Protein AF-A0A7J0E8N1-F1 (afdb_monomer_lite)

Organism: NCBI:txid165716

InterPro domains:
  IPR001926 Tryptophan synthase beta chain-like, PALP domain [PF00291] (28-148)
  IPR027278 1-aminocyclopropane-1-carboxylate deaminase/D-cysteine desulfhydrase [PTHR43780] (25-162)
  IPR036052 Tryptophan synthase beta chain-like, PALP domain superfamily [G3DSA:3.40.50.1100] (25-158)
  IPR036052 Tryptophan synthase beta chain-like, PALP domain superfamily [SSF53686] (29-154)

Sequence (186 aa):
MSVSDTNLAPTPVSCRVDTGTSTKMAESSGGTIAGLAIGSRLSNLKANVHAFSVCDDPDYFHDYVQGLVDGLHGGVSSRDIVDIQNAKGIGYAMNTTEELKFVKEIAEATGVILDPVYSGKAAYGMMKAMSENPKKWEGRKVLFIHTGGLLGLFDKTDQMGSLVGNWCKMDIRDSIPRKDGTGKMF

Secondary structure (DSSP, 8-state):
------------------SS-EEEEE-SHHHHHHHHHHHHHHSTT-PEEEEEESSS-HHHHHHHHHHHHHTTT----GGGT-EEEE--TTSTT---HHHHHHHHHHHHHHS----TTTHHHHHHHHHHHHHH-HHHHTT-EEEE-----GGGGGGGHHHHHTTSTT---------S---TT-----

Radius of gyration: 21.15 Å; chains: 1; bounding box: 39×66×58 Å

Structure (mmCIF, N/CA/C/O backbone):
data_AF-A0A7J0E8N1-F1
#
_entry.id   AF-A0A7J0E8N1-F1
#
loop_
_atom_site.group_PDB
_atom_site.id
_atom_site.type_symbol
_atom_site.label_atom_id
_atom_site.label_alt_id
_atom_site.label_comp_id
_atom_site.label_asym_id
_atom_site.label_entity_id
_atom_site.label_seq_id
_atom_site.pdbx_PDB_ins_code
_atom_site.Cartn_x
_atom_site.Cartn_y
_atom_site.Cartn_z
_atom_site.occupancy
_atom_site.B_iso_or_equiv
_atom_site.auth_seq_id
_atom_site.auth_comp_id
_atom_site.auth_asym_id
_atom_site.auth_atom_id
_atom_site.pdbx_PDB_model_num
ATOM 1 N N . MET A 1 1 ? 15.217 -54.396 4.626 1.00 40.56 1 MET A N 1
ATOM 2 C CA . MET A 1 1 ? 15.956 -53.119 4.568 1.00 40.56 1 MET A CA 1
ATOM 3 C C . MET A 1 1 ? 15.887 -52.612 3.136 1.00 40.56 1 MET A C 1
ATOM 5 O O . MET A 1 1 ? 16.640 -53.075 2.297 1.00 40.56 1 MET A O 1
ATOM 9 N N . SER A 1 2 ? 14.891 -51.781 2.840 1.00 28.12 2 SER A N 1
ATOM 10 C CA . SER A 1 2 ? 14.832 -50.902 1.666 1.00 28.12 2 SER A CA 1
ATOM 11 C C . SER A 1 2 ? 13.623 -49.998 1.899 1.00 28.12 2 SER A C 1
ATOM 13 O O . SER A 1 2 ? 12.482 -50.438 1.785 1.00 28.12 2 SER A O 1
ATOM 15 N N . VAL A 1 3 ? 13.888 -48.794 2.398 1.00 29.70 3 VAL A N 1
ATOM 16 C CA . VAL A 1 3 ? 12.902 -47.718 2.497 1.00 29.70 3 VAL A CA 1
ATOM 17 C C . VAL A 1 3 ? 13.112 -46.897 1.234 1.00 29.70 3 VAL A C 1
ATOM 19 O O . VAL A 1 3 ? 14.199 -46.373 1.015 1.00 29.70 3 VAL A O 1
ATOM 22 N N . SER A 1 4 ? 12.116 -46.890 0.357 1.00 31.80 4 SER A N 1
ATOM 23 C CA . SER A 1 4 ? 12.094 -46.056 -0.837 1.00 31.80 4 SER A CA 1
ATOM 24 C C . SER A 1 4 ? 11.711 -44.634 -0.436 1.00 31.80 4 SER A C 1
ATOM 26 O O . SER A 1 4 ? 10.569 -44.393 -0.043 1.00 31.80 4 SER A O 1
ATOM 28 N N . ASP A 1 5 ? 12.669 -43.717 -0.533 1.00 30.03 5 ASP A N 1
ATOM 29 C CA . ASP A 1 5 ? 12.487 -42.286 -0.308 1.00 30.03 5 ASP A CA 1
ATOM 30 C C . ASP A 1 5 ? 11.517 -41.690 -1.341 1.00 30.03 5 ASP A C 1
ATOM 32 O O . ASP A 1 5 ? 11.856 -41.469 -2.506 1.00 30.03 5 ASP A O 1
ATOM 36 N N . THR A 1 6 ? 10.285 -41.401 -0.920 1.00 33.31 6 THR A N 1
ATOM 37 C CA . THR A 1 6 ? 9.381 -40.518 -1.661 1.00 33.31 6 THR A CA 1
ATOM 38 C C . THR A 1 6 ? 9.814 -39.078 -1.428 1.00 33.31 6 THR A C 1
ATOM 40 O O . THR A 1 6 ? 9.482 -38.461 -0.416 1.00 33.31 6 THR A O 1
ATOM 43 N N . ASN A 1 7 ? 10.573 -38.551 -2.381 1.00 29.70 7 ASN A N 1
ATOM 44 C CA . ASN A 1 7 ? 11.011 -37.166 -2.428 1.00 29.70 7 ASN A CA 1
ATOM 45 C C . ASN A 1 7 ? 9.805 -36.262 -2.772 1.00 29.70 7 ASN A C 1
ATOM 47 O O . ASN A 1 7 ? 9.518 -35.999 -3.940 1.00 29.70 7 ASN A O 1
ATOM 51 N N . LEU A 1 8 ? 9.046 -35.836 -1.755 1.00 31.44 8 LEU A N 1
ATOM 52 C CA . LEU A 1 8 ? 8.017 -34.802 -1.887 1.00 31.44 8 LEU A CA 1
ATOM 53 C C . LEU A 1 8 ? 8.713 -33.433 -1.929 1.00 31.44 8 LEU A C 1
ATOM 55 O O . LEU A 1 8 ? 8.914 -32.780 -0.906 1.00 31.44 8 LEU A O 1
ATOM 59 N N . ALA A 1 9 ? 9.104 -32.991 -3.122 1.00 30.84 9 ALA A N 1
ATOM 60 C CA . ALA A 1 9 ? 9.423 -31.585 -3.328 1.00 30.84 9 ALA A CA 1
ATOM 61 C C . ALA A 1 9 ? 8.128 -30.765 -3.149 1.00 30.84 9 ALA A C 1
ATOM 63 O O . ALA A 1 9 ? 7.114 -31.108 -3.767 1.00 30.84 9 ALA A O 1
ATOM 64 N N . PRO A 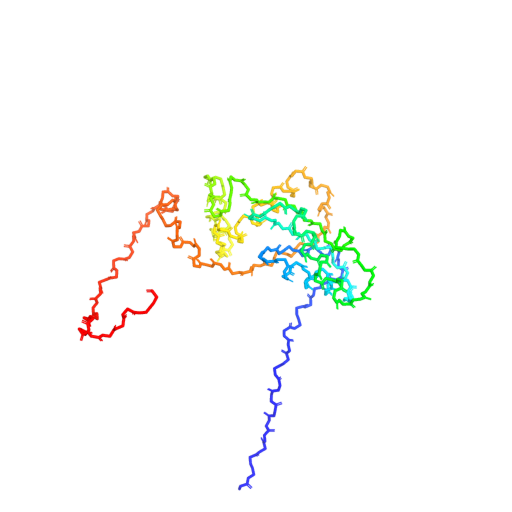1 10 ? 8.109 -29.700 -2.328 1.00 28.61 10 PRO A N 1
ATOM 65 C CA . PRO A 1 10 ? 6.938 -28.846 -2.220 1.00 28.61 10 PRO A CA 1
ATOM 66 C C . PRO A 1 10 ? 6.740 -28.133 -3.559 1.00 28.61 10 PRO A C 1
ATOM 68 O O . PRO A 1 10 ? 7.549 -27.301 -3.966 1.00 28.61 10 PRO A O 1
ATOM 71 N N . THR A 1 11 ? 5.662 -28.468 -4.266 1.00 24.22 11 THR A N 1
ATOM 72 C CA . THR A 1 11 ? 5.196 -27.677 -5.405 1.00 24.22 11 THR A CA 1
ATOM 73 C C . THR A 1 11 ? 4.922 -26.258 -4.905 1.00 24.22 11 THR A C 1
ATOM 75 O O . THR A 1 11 ? 4.085 -26.108 -4.008 1.00 24.22 11 THR A O 1
ATOM 78 N N . PRO A 1 12 ? 5.597 -25.217 -5.426 1.00 24.61 12 PRO A N 1
ATOM 79 C CA . PRO A 1 12 ? 5.285 -23.850 -5.044 1.00 24.61 12 PRO A CA 1
ATOM 80 C C . PRO A 1 12 ? 3.811 -23.589 -5.344 1.00 24.61 12 PRO A C 1
ATOM 82 O O . PRO A 1 12 ? 3.300 -23.997 -6.390 1.00 24.61 12 PRO A O 1
ATOM 85 N N . VAL A 1 13 ? 3.127 -22.943 -4.399 1.00 22.89 13 VAL A N 1
ATOM 86 C CA . VAL A 1 13 ? 1.728 -22.531 -4.526 1.00 22.89 13 VAL A CA 1
ATOM 87 C C . VAL A 1 13 ? 1.611 -21.675 -5.786 1.00 22.89 13 VAL A C 1
ATOM 89 O O . VAL A 1 13 ? 1.969 -20.501 -5.799 1.00 22.89 13 VAL A O 1
ATOM 92 N N . SER A 1 14 ? 1.162 -22.283 -6.883 1.00 22.88 14 SER A N 1
ATOM 93 C CA . SER A 1 14 ? 0.854 -21.573 -8.115 1.00 22.88 14 SER A CA 1
ATOM 94 C C . SER A 1 14 ? -0.482 -20.877 -7.898 1.00 22.88 14 SER A C 1
ATOM 96 O O . SER A 1 14 ? -1.551 -21.443 -8.130 1.00 22.88 14 SER A O 1
ATOM 98 N N . CYS A 1 15 ? -0.433 -19.646 -7.393 1.00 22.83 15 CYS A N 1
ATOM 99 C CA . CYS A 1 15 ? -1.568 -18.741 -7.448 1.00 22.83 15 CYS A CA 1
ATOM 100 C C . CYS A 1 15 ? -1.832 -18.447 -8.931 1.00 22.83 15 CYS A C 1
ATOM 102 O O . CYS A 1 15 ? -1.167 -17.617 -9.550 1.00 22.83 15 CYS A O 1
ATOM 104 N N . ARG A 1 16 ? -2.780 -19.181 -9.525 1.00 22.67 16 ARG A N 1
ATOM 105 C CA . ARG A 1 16 ? -3.319 -18.896 -10.857 1.00 22.67 16 ARG A CA 1
ATOM 106 C C . ARG A 1 16 ? -3.988 -17.522 -10.795 1.00 22.67 16 ARG A C 1
ATOM 108 O O . ARG A 1 16 ? -5.103 -17.388 -10.302 1.00 22.67 16 ARG A O 1
ATOM 115 N N . VAL A 1 17 ? -3.276 -16.494 -11.244 1.00 37.00 17 VAL A N 1
ATOM 116 C CA . VAL A 1 17 ? -3.835 -15.158 -11.450 1.00 37.00 17 VAL A CA 1
ATOM 117 C C . VAL A 1 17 ? -4.245 -15.082 -12.918 1.00 37.00 17 VAL A C 1
ATOM 119 O O . VAL A 1 17 ? -3.391 -15.097 -13.801 1.00 37.00 17 VAL A O 1
ATOM 122 N N . ASP A 1 18 ? -5.555 -15.081 -13.172 1.00 28.23 18 ASP A N 1
ATOM 123 C CA . ASP A 1 18 ? -6.130 -14.897 -14.509 1.00 28.23 18 ASP A CA 1
ATOM 124 C C . ASP A 1 18 ? -5.598 -13.622 -15.173 1.00 28.23 18 ASP A C 1
ATOM 126 O O . ASP A 1 18 ? -5.540 -12.563 -14.549 1.00 28.23 18 ASP A O 1
ATOM 130 N N . THR A 1 19 ? -5.317 -13.715 -16.471 1.00 34.56 19 THR A N 1
ATOM 131 C CA . THR A 1 19 ? -4.702 -12.704 -17.350 1.00 34.56 19 THR A CA 1
ATOM 132 C C . THR A 1 19 ? -5.578 -11.476 -17.663 1.00 34.56 19 THR A C 1
ATOM 134 O O . THR A 1 19 ? -5.427 -10.859 -18.715 1.00 34.56 19 THR A O 1
ATOM 137 N N . GLY A 1 20 ? -6.510 -11.102 -16.782 1.00 35.28 20 GLY A N 1
ATOM 138 C CA . GLY A 1 20 ? -7.104 -9.759 -16.814 1.00 35.28 20 GLY A CA 1
ATOM 139 C C . GLY A 1 20 ? -6.092 -8.733 -16.300 1.00 35.28 20 GLY A C 1
ATOM 140 O O . GLY A 1 20 ? -5.129 -9.125 -15.651 1.00 35.28 20 GLY A O 1
ATOM 141 N N . THR A 1 21 ? -6.292 -7.437 -16.564 1.00 44.41 21 THR A N 1
ATOM 142 C CA . THR A 1 21 ? -5.440 -6.336 -16.072 1.00 44.41 21 THR A CA 1
ATOM 143 C C . THR A 1 21 ? -5.395 -6.344 -14.542 1.00 44.41 21 THR A C 1
ATOM 145 O O . THR A 1 21 ? -6.172 -5.657 -13.881 1.00 44.41 21 THR A O 1
ATOM 148 N N . SER A 1 22 ? -4.540 -7.192 -13.977 1.00 50.00 22 SER A N 1
ATOM 149 C CA . SER A 1 22 ? -4.408 -7.378 -12.546 1.00 50.00 22 SER A CA 1
ATOM 150 C C . SER A 1 22 ? -3.559 -6.237 -12.023 1.00 50.00 22 SER A C 1
ATOM 152 O O . SER A 1 22 ? -2.450 -6.034 -12.519 1.00 50.00 22 SER A O 1
ATOM 154 N N . THR A 1 23 ? -4.066 -5.484 -11.058 1.00 54.88 23 THR A N 1
ATOM 155 C CA . THR A 1 23 ? -3.253 -4.507 -10.337 1.00 54.88 23 THR A CA 1
ATOM 156 C C . THR A 1 23 ? -2.766 -5.136 -9.043 1.00 54.88 23 THR A C 1
ATOM 158 O O . THR A 1 23 ? -3.584 -5.612 -8.258 1.00 54.88 23 THR A O 1
ATOM 161 N N . LYS A 1 24 ? -1.449 -5.135 -8.820 1.00 56.28 24 LYS A N 1
ATOM 162 C CA . LYS A 1 24 ? -0.855 -5.542 -7.542 1.00 56.28 24 LYS A CA 1
ATOM 163 C C . LYS A 1 24 ? -0.599 -4.311 -6.700 1.00 56.28 24 LYS A C 1
ATOM 165 O O . LYS A 1 24 ? 0.022 -3.370 -7.193 1.00 56.28 24 LYS A O 1
ATOM 170 N N . MET A 1 25 ? -1.050 -4.354 -5.453 1.00 54.47 25 MET A N 1
ATOM 171 C CA . MET A 1 25 ? -0.769 -3.307 -4.484 1.00 54.47 25 MET A CA 1
ATOM 172 C C . MET A 1 25 ? 0.002 -3.860 -3.319 1.00 54.47 25 MET A C 1
ATOM 174 O O . MET A 1 25 ? -0.438 -4.804 -2.674 1.00 54.47 25 MET A O 1
ATOM 178 N N . ALA A 1 26 ? 1.169 -3.281 -3.099 1.00 50.94 26 ALA A N 1
ATOM 179 C CA . ALA A 1 26 ? 2.010 -3.604 -1.975 1.00 50.94 26 ALA A CA 1
ATOM 180 C C . ALA A 1 26 ? 2.493 -2.322 -1.333 1.00 50.94 26 ALA A C 1
ATOM 182 O O . ALA A 1 26 ? 2.599 -1.262 -1.953 1.00 50.94 26 ALA A O 1
ATOM 183 N N . GLU A 1 27 ? 2.812 -2.477 -0.072 1.00 60.28 27 GLU A N 1
ATOM 184 C CA . GLU A 1 27 ? 3.387 -1.459 0.760 1.00 60.28 27 GLU A CA 1
ATOM 185 C C . GLU A 1 27 ? 4.328 -2.173 1.730 1.00 60.28 27 GLU A C 1
ATOM 187 O O . GLU A 1 27 ? 4.096 -3.340 2.051 1.00 60.28 27 GLU A O 1
ATOM 192 N N . SER A 1 28 ? 5.412 -1.493 2.112 1.00 59.84 28 SER A N 1
ATOM 193 C CA . SER A 1 28 ? 6.583 -1.978 2.869 1.00 59.84 28 SER A CA 1
ATOM 194 C C . SER A 1 28 ? 7.859 -2.143 2.034 1.00 59.84 28 SER A C 1
ATOM 196 O O . SER A 1 28 ? 7.974 -3.050 1.213 1.00 59.84 28 SER A O 1
ATOM 198 N N . SER A 1 29 ? 8.850 -1.291 2.333 1.00 61.28 29 SER A N 1
ATOM 199 C CA . SER A 1 29 ? 10.209 -1.192 1.771 1.00 61.28 29 SER A CA 1
ATOM 200 C C . SER A 1 29 ? 10.290 -1.047 0.244 1.00 61.28 29 SER A C 1
ATOM 202 O O . SER A 1 29 ? 9.617 -1.734 -0.525 1.00 61.28 29 SER A O 1
ATOM 204 N N . GLY A 1 30 ? 11.186 -0.186 -0.243 1.00 78.12 30 GLY A N 1
ATOM 205 C CA . GLY A 1 30 ? 11.399 -0.062 -1.687 1.00 78.12 30 GLY A CA 1
ATOM 206 C C . GLY A 1 30 ? 11.847 -1.376 -2.354 1.00 78.12 30 GLY A C 1
ATOM 207 O O . GLY A 1 30 ? 11.649 -1.548 -3.552 1.00 78.12 30 GLY A O 1
ATOM 208 N N . GLY A 1 31 ? 12.347 -2.352 -1.582 1.00 87.75 31 GLY A N 1
ATOM 209 C CA . GLY A 1 31 ? 12.671 -3.698 -2.062 1.00 87.75 31 GLY A CA 1
ATOM 210 C C . GLY A 1 31 ? 11.451 -4.503 -2.521 1.00 87.75 31 GLY A C 1
ATOM 211 O O . GLY A 1 31 ? 11.482 -5.084 -3.606 1.00 87.75 31 GLY A O 1
ATOM 212 N N . THR A 1 32 ? 10.353 -4.501 -1.757 1.00 88.44 32 THR A N 1
ATOM 213 C CA . THR A 1 32 ? 9.104 -5.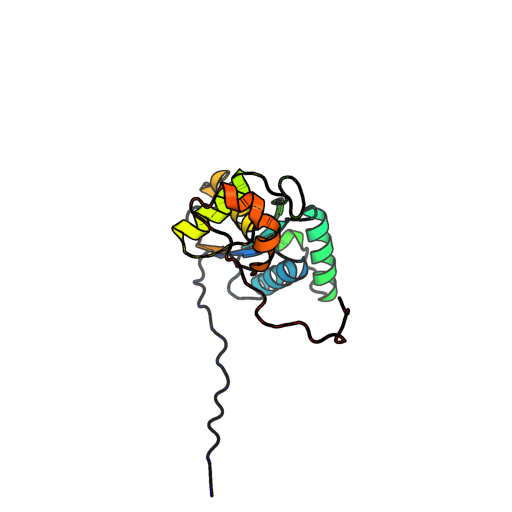179 -2.163 1.00 88.44 32 THR A CA 1
ATOM 214 C C . THR A 1 32 ? 8.544 -4.559 -3.437 1.00 88.44 32 THR A C 1
ATOM 216 O O . THR A 1 32 ? 8.133 -5.276 -4.351 1.00 88.44 32 THR A O 1
ATOM 219 N N . ILE A 1 33 ? 8.571 -3.224 -3.516 1.00 89.62 33 ILE A N 1
ATOM 220 C CA . ILE A 1 33 ? 8.119 -2.469 -4.687 1.00 89.62 33 ILE A CA 1
ATOM 221 C C . ILE A 1 33 ? 8.945 -2.862 -5.915 1.00 89.62 33 ILE A C 1
ATOM 223 O O . ILE A 1 33 ? 8.377 -3.273 -6.928 1.00 89.62 33 ILE A O 1
ATOM 227 N N . ALA A 1 34 ? 10.276 -2.808 -5.808 1.00 91.12 34 ALA A N 1
ATOM 228 C CA . ALA A 1 34 ? 11.185 -3.180 -6.887 1.00 91.12 34 ALA A CA 1
ATOM 229 C C . ALA A 1 34 ? 10.966 -4.630 -7.343 1.00 91.12 34 ALA A C 1
ATOM 231 O O . ALA A 1 34 ? 10.788 -4.889 -8.534 1.00 91.12 34 ALA A O 1
ATOM 232 N N . GLY A 1 35 ? 10.907 -5.575 -6.399 1.00 90.62 35 GLY A N 1
ATOM 233 C CA . GLY A 1 35 ? 10.714 -6.994 -6.693 1.00 90.62 35 GLY A CA 1
ATOM 234 C C . GLY A 1 35 ? 9.388 -7.287 -7.394 1.00 90.62 35 GLY A C 1
ATOM 235 O O . GLY A 1 35 ? 9.355 -8.046 -8.364 1.00 90.62 35 GLY A O 1
ATOM 236 N N . LEU A 1 36 ? 8.294 -6.655 -6.960 1.00 90.62 36 LEU A N 1
ATOM 237 C CA . LEU A 1 36 ? 6.992 -6.805 -7.611 1.00 90.62 36 LEU A CA 1
ATOM 238 C C . LEU A 1 36 ? 6.947 -6.148 -8.988 1.00 90.62 36 LEU A C 1
ATOM 240 O O . LEU A 1 36 ? 6.384 -6.744 -9.906 1.00 90.62 36 LEU A O 1
ATOM 244 N N . ALA A 1 37 ? 7.532 -4.960 -9.145 1.00 90.88 37 ALA A N 1
ATOM 245 C CA . ALA A 1 37 ? 7.567 -4.236 -10.412 1.00 90.88 37 ALA A CA 1
ATOM 246 C C . ALA A 1 37 ? 8.373 -4.999 -11.473 1.00 90.88 37 ALA A C 1
ATOM 248 O O . ALA A 1 37 ? 7.865 -5.292 -12.560 1.00 90.88 37 ALA A O 1
ATOM 249 N N . ILE A 1 38 ? 9.593 -5.418 -11.127 1.00 91.38 38 ILE A N 1
ATOM 250 C CA . ILE A 1 38 ? 10.451 -6.225 -12.001 1.00 91.38 38 ILE A CA 1
ATOM 251 C C . ILE A 1 38 ? 9.812 -7.590 -12.260 1.00 91.38 38 ILE A C 1
ATOM 253 O O . ILE A 1 38 ? 9.670 -7.997 -13.412 1.00 91.38 38 ILE A O 1
ATOM 257 N N . GLY A 1 39 ? 9.377 -8.288 -11.208 1.00 90.44 39 GLY A N 1
ATOM 258 C CA . GLY A 1 39 ? 8.760 -9.606 -11.328 1.00 90.44 39 GLY A CA 1
ATOM 259 C C . GLY A 1 39 ? 7.503 -9.577 -12.194 1.00 90.44 39 GLY A C 1
ATOM 260 O O . GLY A 1 39 ? 7.308 -10.459 -13.025 1.00 90.44 39 GLY A O 1
ATOM 261 N N . SER A 1 40 ? 6.677 -8.536 -12.069 1.00 90.00 40 SER A N 1
ATOM 262 C CA . SER A 1 40 ? 5.517 -8.335 -12.937 1.00 90.00 40 SER A CA 1
ATOM 263 C C . SER A 1 40 ? 5.930 -8.151 -14.396 1.00 90.00 40 SER A C 1
ATOM 265 O O . SER A 1 40 ? 5.410 -8.858 -15.263 1.00 90.00 40 SER A O 1
ATOM 267 N N . ARG A 1 41 ? 6.902 -7.266 -14.658 1.00 87.00 41 ARG A N 1
ATOM 268 C CA . ARG A 1 41 ? 7.404 -6.961 -16.005 1.00 87.00 41 ARG A CA 1
ATOM 269 C C . ARG A 1 41 ? 8.027 -8.170 -16.701 1.00 87.00 41 ARG A C 1
ATOM 271 O O . ARG A 1 41 ? 7.836 -8.334 -17.903 1.00 87.00 41 ARG A O 1
ATOM 278 N N . LEU A 1 42 ? 8.764 -8.997 -15.963 1.00 88.50 42 LEU A N 1
ATOM 279 C CA . LEU A 1 42 ? 9.408 -10.205 -16.490 1.00 88.50 42 LEU A CA 1
ATOM 280 C C . LEU A 1 42 ? 8.444 -11.395 -16.606 1.00 88.50 42 LEU A C 1
ATOM 282 O O . LEU A 1 42 ? 8.742 -12.365 -17.299 1.00 88.50 42 LEU A O 1
ATOM 286 N N . SER A 1 43 ? 7.293 -11.339 -15.936 1.00 88.12 43 SER A N 1
ATOM 287 C CA . SER A 1 43 ? 6.283 -12.395 -15.984 1.00 88.12 43 SER A CA 1
ATOM 288 C C . SER A 1 43 ? 5.287 -12.217 -17.134 1.00 88.12 43 SER A C 1
ATOM 290 O O . SER A 1 43 ? 5.033 -11.115 -17.619 1.00 88.12 43 SER A O 1
ATOM 292 N N . ASN A 1 44 ? 4.601 -13.307 -17.487 1.00 86.75 44 ASN A N 1
ATOM 293 C CA . ASN A 1 44 ? 3.466 -13.268 -18.416 1.00 86.75 44 ASN A CA 1
ATOM 294 C C . ASN A 1 44 ? 2.237 -12.534 -17.857 1.00 86.75 44 ASN A C 1
ATOM 296 O O . ASN A 1 44 ? 1.302 -12.273 -18.609 1.00 86.75 44 ASN A O 1
ATOM 300 N N . LEU A 1 45 ? 2.220 -12.210 -16.558 1.00 79.81 45 LEU A N 1
ATOM 301 C CA . LEU A 1 45 ? 1.096 -11.528 -15.928 1.00 79.81 45 LEU A CA 1
ATOM 302 C C . LEU A 1 45 ? 0.976 -10.075 -16.403 1.00 79.81 45 LEU A C 1
ATOM 304 O O . LEU A 1 45 ? -0.139 -9.586 -16.551 1.00 79.81 45 LEU A O 1
ATOM 308 N N . LYS A 1 46 ? 2.115 -9.395 -16.623 1.00 80.06 46 LYS A N 1
ATOM 309 C CA . LYS A 1 46 ? 2.189 -7.979 -17.033 1.00 80.06 46 LYS A CA 1
ATOM 310 C C . LYS A 1 46 ? 1.229 -7.074 -16.235 1.00 80.06 46 LYS A C 1
ATOM 312 O O . LYS A 1 46 ? 0.579 -6.188 -16.784 1.00 80.06 46 LYS A O 1
ATOM 317 N N . ALA A 1 47 ? 1.125 -7.332 -14.930 1.00 86.31 47 ALA A N 1
ATOM 318 C CA . ALA A 1 47 ? 0.290 -6.583 -13.999 1.00 86.31 47 ALA A CA 1
ATOM 319 C C . ALA A 1 47 ? 0.806 -5.151 -13.828 1.00 86.31 47 ALA A C 1
ATOM 321 O O . ALA A 1 47 ? 2.015 -4.949 -13.680 1.00 86.31 47 ALA A O 1
ATOM 322 N N . ASN A 1 48 ? -0.104 -4.182 -13.734 1.00 88.56 48 ASN A N 1
ATOM 323 C CA . ASN A 1 48 ? 0.267 -2.841 -13.289 1.00 88.56 48 ASN A CA 1
ATOM 324 C C . ASN A 1 48 ? 0.552 -2.889 -11.785 1.00 88.56 48 ASN A C 1
ATOM 326 O O . ASN A 1 48 ? -0.276 -3.372 -11.007 1.00 88.56 48 ASN A O 1
ATOM 330 N N . VAL A 1 49 ? 1.719 -2.410 -11.367 1.00 91.12 49 VAL A N 1
ATOM 331 C CA . VAL A 1 49 ? 2.079 -2.347 -9.949 1.00 91.12 49 VAL A CA 1
ATOM 332 C C . VAL A 1 49 ? 1.786 -0.943 -9.446 1.00 91.12 49 VAL A C 1
ATOM 334 O O . VAL A 1 49 ? 2.279 0.033 -10.005 1.00 91.12 49 VAL A O 1
ATOM 337 N N . HIS A 1 50 ? 0.962 -0.857 -8.408 1.00 91.69 50 HIS A N 1
ATOM 338 C CA . HIS A 1 50 ? 0.685 0.385 -7.699 1.00 91.69 50 HIS A CA 1
ATOM 339 C C . HIS A 1 50 ? 1.208 0.232 -6.272 1.00 91.69 50 HIS A C 1
ATOM 341 O O . HIS A 1 50 ? 0.923 -0.767 -5.620 1.00 91.69 50 HIS A O 1
ATOM 347 N N . ALA A 1 51 ? 1.988 1.182 -5.782 1.00 91.69 51 ALA A N 1
ATOM 348 C CA . ALA A 1 51 ? 2.511 1.159 -4.423 1.00 91.69 51 ALA A CA 1
ATOM 349 C C . ALA A 1 51 ? 1.992 2.358 -3.637 1.00 91.69 51 ALA A C 1
ATOM 351 O O . ALA A 1 51 ? 1.748 3.422 -4.200 1.00 91.69 51 ALA A O 1
ATOM 352 N N . PHE A 1 52 ? 1.847 2.186 -2.328 1.00 91.94 52 PHE A N 1
ATOM 353 C CA . PHE A 1 52 ? 1.425 3.249 -1.424 1.00 91.94 52 PHE A CA 1
ATOM 354 C C . PHE A 1 52 ? 2.537 3.507 -0.415 1.00 91.94 52 PHE A C 1
ATOM 356 O O . PHE A 1 52 ? 2.922 2.615 0.333 1.00 91.94 52 PHE A O 1
ATOM 363 N N . SER A 1 53 ? 3.087 4.717 -0.424 1.00 90.50 53 SER A N 1
ATOM 364 C CA . SER A 1 53 ? 4.130 5.137 0.505 1.00 90.50 53 SER A CA 1
ATOM 365 C C . SER A 1 53 ? 3.527 5.580 1.836 1.00 90.50 53 SER A C 1
ATOM 367 O O . SER A 1 53 ? 2.667 6.461 1.848 1.00 90.50 53 SER A O 1
ATOM 369 N N . VAL A 1 54 ? 4.015 5.029 2.950 1.00 87.50 54 VAL A N 1
ATOM 370 C CA . VAL A 1 54 ? 3.526 5.348 4.306 1.00 87.50 54 VAL A CA 1
ATOM 371 C C . VAL A 1 54 ? 4.519 6.123 5.178 1.00 87.50 54 VAL A C 1
ATOM 373 O O . VAL A 1 54 ? 4.140 6.585 6.254 1.00 87.50 54 VAL A O 1
ATOM 376 N N . CYS A 1 55 ? 5.777 6.287 4.748 1.00 86.19 55 CYS A N 1
ATOM 377 C CA . CYS A 1 55 ? 6.828 6.944 5.542 1.00 86.19 55 CYS A CA 1
ATOM 378 C C . CYS A 1 55 ? 7.482 8.135 4.827 1.00 86.19 55 CYS A C 1
ATOM 380 O O . CYS A 1 55 ? 7.447 9.260 5.334 1.00 86.19 55 CYS A O 1
ATOM 382 N N . ASP A 1 56 ? 7.987 7.926 3.619 1.00 89.25 56 ASP A N 1
ATOM 383 C CA . ASP A 1 56 ? 8.642 8.953 2.809 1.00 89.25 56 ASP A CA 1
ATOM 384 C C . ASP A 1 56 ? 7.735 9.402 1.660 1.00 89.25 56 ASP A C 1
ATOM 386 O O . ASP A 1 56 ? 6.555 9.046 1.597 1.00 89.25 56 ASP A O 1
ATOM 390 N N . ASP A 1 57 ? 8.210 10.289 0.800 1.00 89.50 57 ASP A N 1
ATOM 391 C CA . ASP A 1 57 ? 7.461 10.694 -0.386 1.00 89.50 57 ASP A CA 1
ATOM 392 C C . ASP A 1 57 ? 7.630 9.687 -1.547 1.00 89.50 57 ASP A C 1
ATOM 394 O O . ASP A 1 57 ? 8.538 8.852 -1.537 1.00 89.50 57 ASP A O 1
ATOM 398 N N . PRO A 1 58 ? 6.729 9.710 -2.545 1.00 91.19 58 PRO A N 1
ATOM 399 C CA . PRO A 1 58 ? 6.839 8.834 -3.707 1.00 91.19 58 PRO A CA 1
ATOM 400 C C . PRO A 1 58 ? 8.150 8.964 -4.492 1.00 91.19 58 PRO A C 1
ATOM 402 O O . PRO A 1 58 ? 8.630 7.952 -5.000 1.00 91.19 58 PRO A O 1
ATOM 405 N N . ASP A 1 59 ? 8.739 10.161 -4.586 1.00 94.31 59 ASP A N 1
ATOM 406 C CA . ASP A 1 59 ? 9.971 10.377 -5.352 1.00 94.31 59 ASP A CA 1
ATOM 407 C C . ASP A 1 59 ? 11.164 9.682 -4.695 1.00 94.31 59 ASP A C 1
ATOM 409 O O . ASP A 1 59 ? 11.901 8.972 -5.380 1.00 94.31 59 ASP A O 1
ATOM 413 N N . TYR A 1 60 ? 11.279 9.761 -3.366 1.00 92.69 60 TYR A N 1
ATOM 414 C CA . TYR A 1 60 ? 12.250 8.979 -2.600 1.00 92.69 60 TYR A CA 1
ATOM 415 C C . TYR A 1 60 ? 12.171 7.484 -2.940 1.00 92.69 60 TYR A C 1
ATOM 417 O O . TYR A 1 60 ? 13.189 6.839 -3.203 1.00 92.69 60 TYR A O 1
ATOM 425 N N . PHE A 1 61 ? 10.961 6.916 -2.980 1.00 91.88 61 PHE A N 1
ATOM 426 C CA . PHE A 1 61 ? 10.788 5.501 -3.305 1.00 91.88 61 PHE A CA 1
ATOM 427 C C . PHE A 1 61 ? 11.051 5.186 -4.775 1.00 91.88 61 PHE A C 1
ATOM 429 O O . PHE A 1 61 ? 11.594 4.120 -5.065 1.00 91.88 61 PHE A O 1
ATOM 436 N N . HIS A 1 62 ? 10.713 6.084 -5.700 1.00 94.19 62 HIS A N 1
ATOM 437 C CA . HIS A 1 62 ? 11.083 5.919 -7.102 1.00 94.19 62 HIS A CA 1
ATOM 438 C C . HIS A 1 62 ? 12.597 5.864 -7.279 1.00 94.19 62 HIS A C 1
ATOM 440 O O . HIS A 1 62 ? 13.082 5.010 -8.024 1.00 94.19 62 HIS A O 1
ATOM 446 N N . ASP A 1 63 ? 13.335 6.722 -6.583 1.00 94.88 63 ASP A N 1
ATOM 447 C CA . ASP A 1 63 ? 14.790 6.787 -6.677 1.00 94.88 63 ASP A CA 1
ATOM 448 C C . ASP A 1 63 ? 15.447 5.592 -5.970 1.00 94.88 63 ASP A C 1
ATOM 450 O O . ASP A 1 63 ? 16.371 4.978 -6.506 1.00 94.88 63 ASP A O 1
ATOM 454 N N . TYR A 1 64 ? 14.906 5.164 -4.825 1.00 93.00 64 TYR A N 1
ATOM 455 C CA . TYR A 1 64 ? 15.344 3.939 -4.154 1.00 93.00 64 TYR A CA 1
ATOM 456 C C . TYR A 1 64 ? 15.128 2.696 -5.032 1.00 93.00 64 TYR A C 1
ATOM 458 O O . TYR A 1 64 ? 16.028 1.868 -5.187 1.00 93.00 64 TYR A O 1
ATOM 466 N N . VAL A 1 65 ? 13.945 2.563 -5.644 1.00 93.06 65 VAL A N 1
ATOM 467 C CA . VAL A 1 65 ? 13.643 1.475 -6.588 1.00 93.06 65 VAL A CA 1
ATOM 468 C C . VAL A 1 65 ? 14.545 1.567 -7.816 1.00 93.06 65 VAL A C 1
ATOM 470 O O . VAL A 1 65 ? 15.019 0.532 -8.277 1.00 93.06 65 VAL A O 1
ATOM 473 N N . GLN A 1 66 ? 14.821 2.773 -8.323 1.00 95.31 66 GLN A N 1
ATOM 474 C CA . GLN A 1 66 ? 15.735 2.968 -9.449 1.00 95.31 66 GLN A CA 1
ATOM 475 C C . GLN A 1 66 ? 17.125 2.418 -9.123 1.00 95.31 66 GLN A C 1
ATOM 477 O O . GLN A 1 66 ? 17.643 1.618 -9.894 1.00 95.31 66 GLN A O 1
ATOM 482 N N . GLY A 1 67 ? 17.676 2.737 -7.947 1.00 94.44 67 GLY A N 1
ATOM 483 C CA . GLY A 1 67 ? 18.975 2.212 -7.518 1.00 94.44 67 GLY A CA 1
ATOM 484 C C . GLY A 1 67 ? 19.027 0.679 -7.456 1.00 94.44 67 GLY A C 1
ATOM 485 O O . GLY A 1 67 ? 20.025 0.076 -7.848 1.00 94.44 67 GLY A O 1
ATOM 486 N N . LEU A 1 68 ? 17.939 0.029 -7.026 1.00 92.69 68 LEU A N 1
ATOM 487 C CA . LEU A 1 68 ? 17.835 -1.437 -7.037 1.00 92.69 68 LEU A CA 1
ATOM 488 C C . LEU A 1 68 ? 17.740 -2.013 -8.458 1.00 92.69 68 LEU A C 1
ATOM 490 O O . LEU A 1 68 ? 18.337 -3.049 -8.748 1.00 92.69 68 LEU A O 1
ATOM 494 N N . VAL A 1 69 ? 16.986 -1.356 -9.341 1.00 91.81 69 VAL A N 1
ATOM 495 C CA . VAL A 1 69 ? 16.791 -1.773 -10.738 1.00 91.81 69 VAL A CA 1
ATOM 496 C C . VAL A 1 69 ? 18.071 -1.583 -11.558 1.00 91.81 69 VAL A C 1
ATOM 498 O O . VAL A 1 69 ? 18.399 -2.440 -12.380 1.00 91.81 69 VAL A O 1
ATOM 501 N N . ASP A 1 70 ? 18.822 -0.509 -11.320 1.00 93.19 70 ASP A N 1
ATOM 502 C CA . ASP A 1 70 ? 20.077 -0.211 -12.019 1.00 93.19 70 ASP A CA 1
ATOM 503 C C . ASP A 1 70 ? 21.140 -1.287 -11.775 1.00 93.19 70 ASP A C 1
ATOM 505 O O . ASP A 1 70 ? 21.879 -1.645 -12.695 1.00 93.19 70 ASP A O 1
ATOM 509 N N . GLY A 1 71 ? 21.152 -1.882 -10.578 1.00 89.75 71 GLY A N 1
ATOM 510 C CA . GLY A 1 71 ? 22.008 -3.026 -10.248 1.00 89.75 71 GLY A CA 1
ATOM 511 C C . GLY A 1 71 ? 21.725 -4.287 -11.077 1.00 89.75 71 GLY A C 1
ATOM 512 O O . GLY A 1 71 ? 22.558 -5.188 -11.120 1.00 89.75 71 GLY A O 1
ATOM 513 N N . LEU A 1 72 ? 20.578 -4.357 -11.761 1.00 88.00 72 LEU A N 1
ATOM 514 C CA . LEU A 1 72 ? 20.231 -5.449 -12.679 1.00 88.00 72 LEU A CA 1
ATOM 515 C C . LEU A 1 72 ? 20.631 -5.161 -14.133 1.00 88.00 72 LEU A C 1
ATOM 517 O O . LEU A 1 72 ? 20.446 -6.023 -14.990 1.00 88.00 72 LEU A O 1
ATOM 521 N N . HIS A 1 73 ? 21.144 -3.960 -14.431 1.00 84.44 73 HIS A N 1
ATOM 522 C CA . HIS A 1 73 ? 21.591 -3.536 -15.765 1.00 84.44 73 HIS A CA 1
ATOM 523 C C . HIS A 1 73 ? 20.540 -3.703 -16.881 1.00 84.44 73 HIS A C 1
ATOM 525 O O . HIS A 1 73 ? 20.871 -3.931 -18.043 1.00 84.44 73 HIS A O 1
ATOM 531 N N . GLY A 1 74 ? 19.255 -3.576 -16.539 1.00 80.12 74 GLY A N 1
ATOM 532 C CA . GLY A 1 74 ? 18.142 -3.799 -17.468 1.00 80.12 74 GLY A CA 1
ATOM 533 C C . GLY A 1 74 ? 17.742 -2.590 -18.323 1.00 80.12 74 GLY A C 1
ATOM 534 O O . GLY A 1 74 ? 16.876 -2.734 -19.183 1.00 80.12 74 GLY A O 1
ATOM 535 N N . GLY A 1 75 ? 18.313 -1.402 -18.079 1.00 87.38 75 GLY A N 1
ATOM 536 C CA . GLY A 1 75 ? 17.942 -0.165 -18.785 1.00 87.38 75 GLY A CA 1
ATOM 537 C C . GLY A 1 75 ? 16.484 0.252 -18.557 1.00 87.38 75 GLY A C 1
ATOM 538 O O . GLY A 1 75 ? 15.816 0.723 -19.475 1.00 87.38 75 GLY A O 1
ATOM 539 N N . VAL A 1 76 ? 15.963 0.010 -17.352 1.00 90.44 76 VAL A N 1
ATOM 540 C CA . VAL A 1 76 ? 14.559 0.226 -16.995 1.00 90.44 76 VAL A CA 1
ATOM 541 C C . VAL A 1 76 ? 14.430 1.388 -16.018 1.00 90.44 76 VAL A C 1
ATOM 543 O O . VAL A 1 76 ? 15.092 1.400 -14.986 1.00 90.44 76 VAL A O 1
ATOM 546 N N . SER A 1 77 ? 13.520 2.316 -16.310 1.00 94.00 77 SER A N 1
ATOM 547 C CA . SER A 1 77 ? 13.105 3.351 -15.362 1.00 94.00 77 SER A CA 1
ATOM 548 C C . SER A 1 77 ? 12.099 2.793 -14.350 1.00 94.00 77 SER A C 1
ATOM 550 O O . SER A 1 77 ? 11.13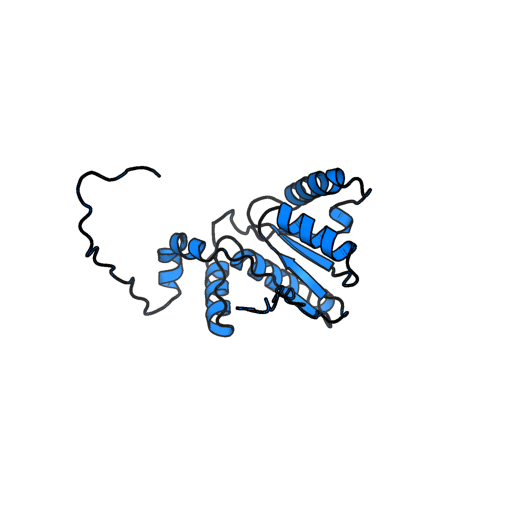3 2.124 -14.729 1.00 94.00 77 SER A O 1
ATOM 552 N N . SER A 1 78 ? 12.290 3.096 -13.065 1.00 92.62 78 SER A N 1
ATOM 553 C CA . SER A 1 78 ? 11.360 2.758 -11.982 1.00 92.62 78 SER A CA 1
ATOM 554 C C . SER A 1 78 ? 9.986 3.390 -12.209 1.00 92.62 78 SER A C 1
ATOM 556 O O . SER A 1 78 ? 8.961 2.754 -11.969 1.00 92.62 78 SER A O 1
ATOM 558 N N . ARG A 1 79 ? 9.960 4.610 -12.755 1.00 94.12 79 ARG A N 1
ATOM 559 C CA . ARG A 1 79 ? 8.742 5.374 -13.065 1.00 94.12 79 ARG A CA 1
ATOM 560 C C . ARG A 1 79 ? 7.915 4.760 -14.203 1.00 94.12 79 ARG A C 1
ATOM 562 O O . ARG A 1 79 ? 6.732 5.057 -14.311 1.00 94.12 79 ARG A O 1
ATOM 569 N N . ASP A 1 80 ? 8.500 3.856 -14.993 1.00 92.69 80 ASP A N 1
ATOM 570 C CA . ASP A 1 80 ? 7.790 3.141 -16.064 1.00 92.69 80 ASP A CA 1
ATOM 571 C C . ASP A 1 80 ? 7.172 1.814 -15.593 1.00 92.69 80 ASP A C 1
ATOM 573 O O . ASP A 1 80 ? 6.353 1.225 -16.301 1.00 92.69 80 ASP A O 1
ATOM 577 N N . ILE A 1 81 ? 7.599 1.290 -14.438 1.00 91.12 81 ILE A N 1
ATOM 578 C CA . ILE A 1 81 ? 7.234 -0.063 -13.978 1.00 91.12 81 ILE A CA 1
ATOM 579 C C . ILE A 1 81 ? 6.391 -0.084 -12.705 1.00 91.12 81 ILE A C 1
ATOM 581 O O . ILE A 1 81 ? 5.813 -1.125 -12.384 1.00 91.12 81 ILE A O 1
ATOM 585 N N . VAL A 1 82 ? 6.306 1.035 -11.986 1.00 91.62 82 VAL A N 1
ATOM 586 C CA . VAL A 1 82 ? 5.456 1.177 -10.804 1.00 91.62 82 VAL A CA 1
ATOM 587 C C . VAL A 1 82 ? 4.876 2.587 -10.700 1.00 91.62 82 VAL A C 1
ATOM 589 O O . VAL A 1 82 ? 5.571 3.563 -10.947 1.00 91.62 82 VAL A O 1
ATOM 592 N N . ASP A 1 83 ? 3.606 2.681 -10.302 1.00 92.19 83 ASP A N 1
ATOM 593 C CA . ASP A 1 83 ? 2.927 3.921 -9.898 1.00 92.19 83 ASP A CA 1
ATOM 594 C C . ASP A 1 83 ? 2.957 4.030 -8.364 1.00 92.19 83 ASP A C 1
ATOM 596 O O . ASP A 1 83 ? 2.313 3.223 -7.689 1.00 92.19 83 ASP A O 1
ATOM 600 N N . ILE A 1 84 ? 3.717 4.973 -7.800 1.00 91.25 84 ILE A N 1
ATOM 601 C CA . ILE A 1 84 ? 3.841 5.148 -6.345 1.00 91.25 84 ILE A CA 1
ATOM 602 C C . ILE A 1 84 ? 2.994 6.342 -5.901 1.00 91.25 84 ILE A C 1
ATOM 604 O O . ILE A 1 84 ? 3.194 7.471 -6.337 1.00 91.25 84 ILE A O 1
ATOM 608 N N . GLN A 1 85 ? 2.056 6.099 -4.990 1.00 90.69 85 GLN A N 1
ATOM 609 C CA . GLN A 1 85 ? 1.154 7.105 -4.439 1.00 90.69 85 GLN A CA 1
ATOM 610 C C . GLN A 1 85 ? 1.445 7.347 -2.962 1.00 90.69 85 GLN A C 1
ATOM 612 O O . GLN A 1 85 ? 1.940 6.477 -2.249 1.00 90.69 85 GLN A O 1
ATOM 617 N N . ASN A 1 86 ? 1.125 8.541 -2.476 1.00 91.94 86 ASN A N 1
ATOM 618 C CA . ASN A 1 86 ? 1.307 8.884 -1.073 1.00 91.94 86 ASN A CA 1
ATOM 619 C C . ASN A 1 86 ? 0.100 8.414 -0.238 1.00 91.94 86 ASN A C 1
ATOM 621 O O . ASN A 1 86 ? -1.026 8.842 -0.481 1.00 91.94 86 ASN A O 1
ATOM 625 N N . ALA A 1 87 ? 0.350 7.574 0.767 1.00 91.56 87 ALA A N 1
ATOM 626 C CA . ALA A 1 87 ? -0.618 7.116 1.769 1.00 91.56 87 ALA A CA 1
ATOM 627 C C . ALA A 1 87 ? -0.139 7.362 3.212 1.00 91.56 87 ALA A C 1
ATOM 629 O O . ALA A 1 87 ? -0.654 6.779 4.163 1.00 91.56 87 ALA A O 1
ATOM 630 N N . LYS A 1 88 ? 0.844 8.247 3.399 1.00 90.62 88 LYS A N 1
ATOM 631 C CA . LYS A 1 88 ? 1.414 8.578 4.708 1.00 90.62 88 LYS A CA 1
ATOM 632 C C . LYS A 1 88 ? 0.407 9.234 5.649 1.00 90.62 88 LYS A C 1
ATOM 634 O O . LYS A 1 88 ? 0.509 9.087 6.868 1.00 90.62 88 LYS A O 1
ATOM 639 N N . GLY A 1 89 ? -0.563 9.965 5.104 1.00 91.38 89 GLY A N 1
ATOM 640 C CA . GLY A 1 89 ? -1.503 10.750 5.900 1.00 91.38 89 GLY A CA 1
ATOM 641 C C . GLY A 1 89 ? -0.762 11.816 6.712 1.00 91.38 89 GLY A C 1
ATOM 642 O O . GLY A 1 89 ? 0.044 12.566 6.164 1.00 91.38 89 GLY A O 1
ATOM 643 N N . ILE A 1 90 ? -1.011 11.861 8.022 1.00 94.50 90 ILE A N 1
ATOM 644 C CA . ILE A 1 90 ? -0.388 12.835 8.934 1.00 94.50 90 ILE A CA 1
ATOM 645 C C . ILE A 1 90 ? 1.077 12.522 9.283 1.00 94.50 90 ILE A C 1
ATOM 647 O O . ILE A 1 90 ? 1.745 13.360 9.881 1.00 94.50 90 ILE A O 1
ATOM 651 N N . GLY A 1 91 ? 1.592 11.347 8.908 1.00 92.81 91 GLY A N 1
ATOM 652 C CA . GLY A 1 91 ? 2.991 10.968 9.096 1.00 92.81 91 GLY A CA 1
ATOM 653 C C . GLY A 1 91 ? 3.187 9.475 9.347 1.00 92.81 91 GLY A C 1
ATOM 654 O O . GLY A 1 91 ? 2.230 8.714 9.507 1.00 92.81 91 GLY A O 1
ATOM 655 N N . TYR A 1 92 ? 4.454 9.064 9.394 1.00 90.06 92 TYR A N 1
ATOM 656 C CA . TYR A 1 92 ? 4.826 7.675 9.647 1.00 90.06 92 TYR A CA 1
ATOM 657 C C . TYR A 1 92 ? 4.341 7.213 11.024 1.00 90.06 92 TYR A C 1
ATOM 659 O O . TYR A 1 92 ? 4.528 7.918 12.015 1.00 90.06 92 TYR A O 1
ATOM 667 N N . ALA A 1 93 ? 3.706 6.037 11.072 1.00 90.19 93 ALA A N 1
ATOM 668 C CA . ALA A 1 93 ? 3.110 5.454 12.277 1.00 90.19 93 ALA A CA 1
ATOM 669 C C . ALA A 1 93 ? 2.127 6.376 13.030 1.00 90.19 93 ALA A C 1
ATOM 671 O O . ALA A 1 93 ? 1.794 6.116 14.187 1.00 90.19 93 ALA A O 1
ATOM 672 N N . MET A 1 94 ? 1.638 7.446 12.399 1.00 93.81 94 MET A N 1
ATOM 673 C CA . MET A 1 94 ? 0.643 8.353 12.964 1.00 93.81 94 MET A CA 1
ATOM 674 C C . MET A 1 94 ? -0.668 8.195 12.209 1.00 93.81 94 MET A C 1
ATOM 676 O O . MET A 1 94 ? -0.683 8.213 10.980 1.00 93.81 94 MET A O 1
ATOM 680 N N . ASN A 1 95 ? -1.770 8.054 12.940 1.00 94.88 95 ASN A N 1
ATOM 681 C CA . ASN A 1 95 ? -3.067 7.755 12.354 1.00 94.88 95 ASN A CA 1
ATOM 682 C C . ASN A 1 95 ? -4.090 8.843 12.658 1.00 94.88 95 ASN A C 1
ATOM 684 O O . ASN A 1 95 ? -4.187 9.342 13.779 1.00 94.88 95 ASN A O 1
ATOM 688 N N . THR A 1 96 ? -4.879 9.155 11.643 1.00 95.44 96 THR A N 1
ATOM 689 C CA . THR A 1 96 ? -6.167 9.828 11.764 1.00 95.44 96 THR A CA 1
ATOM 690 C C . THR A 1 96 ? -7.216 8.863 12.316 1.00 95.44 96 THR A C 1
ATOM 692 O O . THR A 1 96 ? -7.066 7.638 12.253 1.00 95.44 96 THR A O 1
ATOM 695 N N . THR A 1 97 ? -8.310 9.410 12.842 1.00 94.56 97 THR A N 1
ATOM 696 C CA . THR A 1 97 ? -9.441 8.608 13.324 1.00 94.56 97 THR A CA 1
ATOM 697 C C . THR A 1 97 ? -10.054 7.783 12.189 1.00 94.56 97 THR A C 1
ATOM 699 O O . THR A 1 97 ? -10.488 6.655 12.407 1.00 94.56 97 THR A O 1
ATOM 702 N N . GLU A 1 98 ? -10.071 8.324 10.973 1.00 95.62 98 GLU A N 1
ATOM 703 C CA . GLU A 1 98 ? -10.616 7.693 9.772 1.00 95.62 98 GLU A CA 1
ATOM 704 C C . GLU A 1 98 ? -9.786 6.476 9.352 1.00 95.62 98 GLU A C 1
ATOM 706 O O . GLU A 1 98 ? -10.354 5.424 9.072 1.00 95.62 98 GLU A O 1
ATOM 711 N N . GLU A 1 99 ? -8.453 6.577 9.385 1.00 95.50 99 GLU A N 1
ATOM 712 C CA . GLU A 1 99 ? -7.560 5.442 9.106 1.00 95.50 99 GLU A CA 1
ATOM 713 C C . GLU A 1 99 ? -7.764 4.300 10.117 1.00 95.50 99 GLU A C 1
ATOM 715 O O . GLU A 1 99 ? -7.815 3.134 9.730 1.00 95.50 99 GLU A O 1
ATOM 720 N N . LEU A 1 100 ? -7.924 4.611 11.410 1.00 95.56 100 LEU A N 1
ATOM 721 C CA . LEU A 1 100 ? -8.164 3.588 12.438 1.00 95.56 100 LEU A CA 1
ATOM 722 C C . LEU A 1 100 ? -9.559 2.954 12.318 1.00 95.56 100 LEU A C 1
ATOM 724 O O . LEU A 1 100 ? -9.703 1.739 12.471 1.00 95.56 100 LEU A O 1
ATOM 728 N N . LYS A 1 101 ? -10.587 3.756 12.006 1.00 95.75 101 LYS A N 1
ATOM 729 C CA . LYS A 1 101 ? -11.939 3.251 11.716 1.00 95.75 101 LYS A CA 1
ATOM 730 C C . LYS A 1 101 ? -11.933 2.318 10.513 1.00 95.75 101 LYS A C 1
ATOM 732 O O . LYS A 1 101 ? -12.497 1.235 10.601 1.00 95.75 101 LYS A O 1
ATOM 737 N N . PHE A 1 102 ? -11.235 2.691 9.445 1.00 96.31 102 PHE A N 1
ATOM 738 C CA . PHE A 1 102 ? -11.093 1.853 8.261 1.00 96.31 102 PHE A CA 1
ATOM 739 C C . PHE A 1 102 ? -10.473 0.488 8.590 1.00 96.31 102 PHE A C 1
ATOM 741 O O . PHE A 1 102 ? -10.994 -0.542 8.169 1.00 96.31 102 PHE A O 1
ATOM 748 N N . VAL A 1 103 ? -9.396 0.456 9.384 1.00 95.25 103 VAL A N 1
ATOM 749 C CA . VAL A 1 103 ? -8.766 -0.806 9.814 1.00 95.25 103 VAL A CA 1
ATOM 750 C C . VAL A 1 103 ? -9.759 -1.701 10.564 1.00 95.25 103 VAL A C 1
ATOM 752 O O . VAL A 1 103 ? -9.840 -2.898 10.282 1.00 95.25 103 VAL A O 1
ATOM 755 N N . LYS A 1 104 ? -10.552 -1.125 11.478 1.00 95.00 104 LYS A N 1
ATOM 756 C CA . LYS A 1 104 ? -11.629 -1.840 12.178 1.00 95.00 104 LYS A CA 1
ATOM 757 C C . LYS A 1 104 ? -12.682 -2.374 11.202 1.00 95.00 104 LYS A C 1
ATOM 759 O O . LYS A 1 104 ? -13.036 -3.545 11.279 1.00 95.00 104 LYS A O 1
ATOM 764 N N . GLU A 1 105 ? -13.176 -1.534 10.298 1.00 95.81 105 GLU A N 1
ATOM 765 C CA . GLU A 1 105 ? -14.236 -1.886 9.346 1.00 95.81 105 GLU A CA 1
ATOM 766 C C . GLU A 1 105 ? -13.809 -3.014 8.400 1.00 95.81 105 GLU A C 1
ATOM 768 O O . GLU A 1 105 ? -14.585 -3.937 8.157 1.00 95.81 105 GLU A O 1
ATOM 773 N N . ILE A 1 106 ? -12.562 -3.000 7.915 1.00 95.88 106 ILE A N 1
ATOM 774 C CA . ILE A 1 106 ? -12.018 -4.094 7.098 1.00 95.88 106 ILE A CA 1
ATOM 775 C C . ILE A 1 106 ? -11.958 -5.397 7.896 1.00 95.88 106 ILE A C 1
ATOM 777 O O . ILE A 1 106 ? -12.366 -6.442 7.378 1.00 95.88 106 ILE A O 1
ATOM 781 N N . ALA A 1 107 ? -11.502 -5.346 9.149 1.00 94.94 107 ALA A N 1
ATOM 782 C CA . ALA A 1 107 ? -11.462 -6.523 10.008 1.00 94.94 107 ALA A CA 1
ATOM 783 C C . ALA A 1 107 ? -12.869 -7.088 10.269 1.00 94.94 107 ALA A C 1
ATOM 785 O O . ALA A 1 107 ? -13.067 -8.297 10.161 1.00 94.94 107 ALA A O 1
ATOM 786 N N . GLU A 1 108 ? -13.858 -6.231 10.536 1.00 94.81 108 GLU A N 1
ATOM 787 C CA . GLU A 1 108 ? -15.255 -6.636 10.751 1.00 94.81 108 GLU A CA 1
ATOM 788 C C . GLU A 1 108 ? -15.909 -7.201 9.483 1.00 94.81 108 GLU A C 1
ATOM 790 O O . GLU A 1 108 ? -16.644 -8.185 9.555 1.00 94.81 108 GLU A O 1
ATOM 795 N N . ALA A 1 109 ? -15.638 -6.607 8.320 1.00 96.75 109 ALA A N 1
ATOM 796 C CA . ALA A 1 109 ? -16.266 -7.003 7.062 1.00 96.75 109 ALA A CA 1
ATOM 797 C C . ALA A 1 109 ? -15.644 -8.261 6.438 1.00 96.75 109 ALA A C 1
ATOM 799 O O . ALA A 1 109 ? -16.338 -9.014 5.755 1.00 96.75 109 ALA A O 1
ATOM 800 N N . THR A 1 110 ? -14.339 -8.477 6.625 1.00 95.50 110 THR A N 1
ATOM 801 C CA . THR A 1 110 ? -13.583 -9.502 5.879 1.00 95.50 110 THR A CA 1
ATOM 802 C C . THR A 1 110 ? -12.917 -10.556 6.760 1.00 95.50 110 THR A C 1
ATOM 804 O O . THR A 1 110 ? -12.491 -11.590 6.248 1.00 95.50 110 THR A O 1
ATOM 807 N N . GLY A 1 111 ? -12.783 -10.304 8.066 1.00 95.44 111 GLY A N 1
ATOM 808 C CA . GLY A 1 111 ? -11.962 -11.115 8.968 1.00 95.44 111 GLY A CA 1
ATOM 809 C C . GLY A 1 111 ? -10.449 -10.942 8.767 1.00 95.44 111 GLY A C 1
ATOM 810 O O . GLY A 1 111 ? -9.670 -11.595 9.460 1.00 95.44 111 GLY A O 1
ATOM 811 N N . VAL A 1 112 ? -10.013 -10.078 7.842 1.00 95.06 112 VAL A N 1
ATOM 812 C CA . VAL A 1 112 ? -8.597 -9.775 7.601 1.00 95.06 112 VAL A CA 1
ATOM 813 C C . VAL A 1 112 ? -8.173 -8.601 8.473 1.00 95.06 112 VAL A C 1
ATOM 815 O O . VAL A 1 112 ? -8.728 -7.509 8.381 1.00 95.06 112 VAL A O 1
ATOM 818 N N . ILE A 1 113 ? -7.161 -8.823 9.308 1.00 94.12 113 ILE A N 1
ATOM 819 C CA . ILE A 1 113 ? -6.642 -7.803 10.216 1.00 94.12 113 ILE A CA 1
ATOM 820 C C . ILE A 1 113 ? -5.494 -7.063 9.537 1.00 94.12 113 ILE A C 1
ATOM 822 O O . ILE A 1 113 ? -4.429 -7.634 9.331 1.00 94.12 113 ILE A O 1
ATOM 826 N N . LEU A 1 114 ? -5.701 -5.783 9.241 1.00 94.12 114 LEU A N 1
ATOM 827 C CA . LEU A 1 114 ? -4.649 -4.899 8.750 1.00 94.12 114 LEU A CA 1
ATOM 828 C C . LEU A 1 114 ? -3.995 -4.162 9.913 1.00 94.12 114 LEU A C 1
ATOM 830 O O . LEU A 1 114 ? -4.659 -3.762 10.869 1.00 94.12 114 LEU A O 1
ATOM 834 N N . ASP A 1 115 ? -2.689 -3.964 9.831 1.00 93.62 115 ASP A N 1
ATOM 835 C CA . ASP A 1 115 ? -1.984 -3.163 10.816 1.00 93.62 115 ASP A CA 1
ATOM 836 C C . ASP A 1 115 ? -2.115 -1.661 10.503 1.00 93.62 115 ASP A C 1
ATOM 838 O O . ASP A 1 115 ? -2.130 -1.261 9.340 1.00 93.62 115 ASP A O 1
ATOM 842 N N . PRO A 1 116 ? -2.199 -0.794 11.516 1.00 93.06 116 PRO A N 1
ATOM 843 C CA . PRO A 1 116 ? -2.435 0.633 11.314 1.00 93.06 116 PRO A CA 1
ATOM 844 C C . PRO A 1 116 ? -1.203 1.408 10.821 1.00 93.06 116 PRO A C 1
ATOM 846 O O . PRO A 1 116 ? -1.347 2.561 10.414 1.00 93.06 116 PRO A O 1
ATOM 849 N N . VAL A 1 117 ? 0.001 0.835 10.874 1.00 90.88 117 VAL A N 1
ATOM 850 C CA . VAL A 1 117 ? 1.238 1.542 10.504 1.00 90.88 117 VAL A CA 1
ATOM 851 C C . VAL A 1 117 ? 1.534 1.383 9.019 1.00 90.88 117 VAL A C 1
ATOM 853 O O . VAL A 1 117 ? 1.912 2.361 8.377 1.00 90.88 117 VAL A O 1
ATOM 856 N N . TYR A 1 118 ? 1.331 0.177 8.499 1.00 90.50 118 TYR A N 1
ATOM 857 C CA . TYR A 1 118 ? 1.645 -0.205 7.137 1.00 90.50 118 TYR A CA 1
ATOM 858 C C . TYR A 1 118 ? 0.367 -0.576 6.373 1.00 90.50 118 TYR A C 1
ATOM 860 O O . TYR A 1 118 ? -0.278 0.276 5.745 1.00 90.50 118 TYR A O 1
ATOM 868 N N . SER A 1 119 ? -0.047 -1.843 6.464 1.00 91.94 119 SER A N 1
ATOM 869 C CA . SER A 1 119 ? -1.003 -2.452 5.534 1.00 91.94 119 SER A CA 1
ATOM 870 C C . SER A 1 119 ? -2.378 -1.777 5.546 1.00 91.94 119 SER A C 1
ATOM 872 O O . SER A 1 119 ? -3.039 -1.678 4.511 1.00 91.94 119 SER A O 1
ATOM 874 N N . GLY A 1 120 ? -2.789 -1.238 6.692 1.00 94.19 120 GLY A N 1
ATOM 875 C CA . GLY A 1 120 ? -4.001 -0.446 6.865 1.00 94.19 120 GLY A CA 1
ATOM 876 C C . GLY A 1 120 ? -3.945 0.891 6.135 1.00 94.19 120 GLY A C 1
ATOM 877 O O . GLY A 1 120 ? -4.899 1.237 5.441 1.00 94.19 120 GLY A O 1
ATOM 878 N N . LYS A 1 121 ? -2.821 1.617 6.212 1.00 93.25 121 LYS A N 1
ATOM 879 C CA . LYS A 1 121 ? -2.626 2.872 5.466 1.00 93.25 121 LYS A CA 1
ATOM 880 C C . LYS A 1 121 ? -2.574 2.624 3.965 1.00 93.25 121 LYS A C 1
ATOM 882 O O . LYS A 1 121 ? -3.198 3.361 3.205 1.00 93.25 121 LYS A O 1
ATOM 887 N N . ALA A 1 122 ? -1.892 1.565 3.538 1.00 93.25 122 ALA A N 1
ATOM 888 C CA . ALA A 1 122 ? -1.835 1.179 2.133 1.00 93.25 122 ALA A CA 1
ATOM 889 C C . ALA A 1 122 ? -3.221 0.862 1.565 1.00 93.25 122 ALA A C 1
ATOM 891 O O . ALA A 1 122 ? -3.610 1.393 0.524 1.00 93.25 122 ALA A O 1
ATOM 892 N N . ALA A 1 123 ? -3.985 0.024 2.269 1.00 94.50 123 ALA A N 1
ATOM 893 C CA . ALA A 1 123 ? -5.339 -0.336 1.873 1.00 94.50 123 ALA A CA 1
ATOM 894 C C . ALA A 1 123 ? -6.286 0.873 1.921 1.00 94.50 123 ALA A C 1
ATOM 896 O O . ALA A 1 123 ? -7.113 1.034 1.024 1.00 94.50 123 ALA A O 1
ATOM 897 N N . TYR A 1 124 ? -6.135 1.759 2.907 1.00 95.50 124 TYR A N 1
ATOM 898 C CA . TYR A 1 124 ? -6.906 2.998 2.986 1.00 95.50 124 TYR A CA 1
ATOM 899 C C . TYR A 1 124 ? -6.608 3.922 1.797 1.00 95.50 124 TYR A C 1
ATOM 901 O O . TYR A 1 124 ? -7.528 4.383 1.119 1.00 95.50 124 TYR A O 1
ATOM 909 N N . GLY A 1 125 ? -5.325 4.138 1.487 1.00 93.50 125 GLY A N 1
ATOM 910 C CA . GLY A 1 125 ? -4.879 4.916 0.329 1.00 93.50 125 GLY A CA 1
ATOM 911 C C . GLY A 1 125 ? -5.387 4.339 -0.993 1.00 93.50 125 GLY A C 1
ATOM 912 O O . GLY A 1 125 ? -5.902 5.078 -1.829 1.00 93.50 125 GLY A O 1
ATOM 913 N N . MET A 1 126 ? -5.338 3.015 -1.143 1.00 93.12 126 MET A N 1
ATOM 914 C CA . MET A 1 126 ? -5.919 2.289 -2.274 1.00 93.12 126 MET A CA 1
ATOM 915 C C . MET A 1 126 ? -7.415 2.561 -2.424 1.00 93.12 126 MET A C 1
ATOM 917 O O . MET A 1 126 ? -7.861 2.963 -3.499 1.00 93.12 126 MET A O 1
ATOM 921 N N . MET A 1 127 ? -8.192 2.350 -1.361 1.00 94.25 1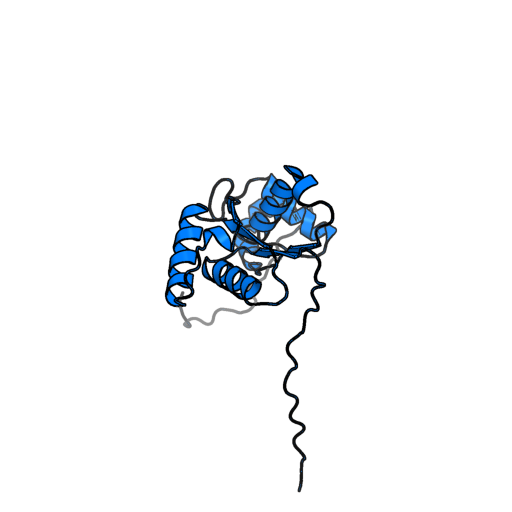27 MET A N 1
ATOM 922 C CA . MET A 1 127 ? -9.645 2.528 -1.397 1.00 94.25 127 MET A CA 1
ATOM 923 C C . MET A 1 127 ? -10.021 3.979 -1.705 1.00 94.25 127 MET A C 1
ATOM 925 O O . MET A 1 127 ? -10.943 4.232 -2.485 1.00 94.25 127 MET A O 1
ATOM 929 N N . LYS A 1 128 ? -9.260 4.937 -1.166 1.00 93.69 128 LYS A N 1
ATOM 930 C CA . LYS A 1 128 ? -9.409 6.359 -1.474 1.00 93.69 128 LYS A CA 1
ATOM 931 C C . LYS A 1 128 ? -9.114 6.656 -2.949 1.00 93.69 128 LYS A C 1
ATOM 933 O O . LYS A 1 128 ? -9.970 7.219 -3.625 1.00 93.69 128 LYS A O 1
ATOM 938 N N . ALA A 1 129 ? -7.979 6.200 -3.479 1.00 90.88 129 ALA A N 1
ATOM 939 C CA . ALA A 1 129 ? -7.603 6.397 -4.883 1.00 90.88 129 ALA A CA 1
ATOM 940 C C . ALA A 1 129 ? -8.598 5.750 -5.866 1.00 90.88 129 ALA A C 1
ATOM 942 O O . ALA A 1 129 ? -8.825 6.252 -6.971 1.00 90.88 129 ALA A O 1
ATOM 943 N N . MET A 1 130 ? -9.211 4.629 -5.477 1.00 91.62 130 MET A N 1
ATOM 944 C CA . MET A 1 130 ? -10.279 3.993 -6.251 1.00 91.62 130 MET A CA 1
ATOM 945 C C . MET A 1 130 ? -11.570 4.798 -6.235 1.00 91.62 130 MET A C 1
ATOM 947 O O . MET A 1 130 ? -12.204 4.951 -7.277 1.00 91.62 130 MET A O 1
ATOM 951 N N . SER A 1 131 ? -11.927 5.344 -5.075 1.00 93.12 131 SER A N 1
ATOM 952 C CA . SER A 1 131 ? -13.124 6.170 -4.905 1.00 93.12 131 SER A CA 1
ATOM 953 C C . SER A 1 131 ? -13.010 7.510 -5.637 1.00 93.12 131 SER A C 1
ATOM 955 O O . SER A 1 131 ? -13.995 7.993 -6.189 1.00 93.12 131 SER A O 1
ATOM 957 N N . GLU A 1 132 ? -11.810 8.094 -5.691 1.00 94.19 132 GLU A N 1
ATOM 958 C CA . GLU A 1 132 ? -11.536 9.357 -6.390 1.00 94.19 132 GLU A CA 1
ATOM 959 C C . GLU A 1 132 ? -11.567 9.215 -7.919 1.00 94.19 132 GLU A C 1
ATOM 961 O O . GLU A 1 132 ? -11.930 10.161 -8.619 1.00 94.19 132 GLU A O 1
ATOM 966 N N . ASN A 1 133 ? -11.224 8.040 -8.461 1.00 91.31 133 ASN A N 1
ATOM 967 C CA . ASN A 1 133 ? -11.281 7.789 -9.903 1.00 91.31 133 ASN A CA 1
ATOM 968 C C . ASN A 1 133 ? -11.846 6.398 -10.252 1.00 91.31 133 ASN A C 1
ATOM 970 O O . ASN A 1 133 ? -11.113 5.549 -10.769 1.00 91.31 133 ASN A O 1
ATOM 974 N N . PRO A 1 134 ? -13.155 6.154 -10.050 1.00 90.56 134 PRO A N 1
ATOM 975 C CA . PRO A 1 134 ? -13.748 4.826 -10.232 1.00 90.56 134 PRO A CA 1
ATOM 976 C C . PRO A 1 134 ? -13.591 4.279 -11.657 1.00 90.56 134 PRO A C 1
ATOM 978 O O . PRO A 1 134 ? -13.312 3.097 -11.849 1.00 90.56 134 PRO A O 1
ATOM 981 N N . LYS A 1 135 ? -13.673 5.156 -12.668 1.00 91.19 135 LYS A N 1
ATOM 982 C CA . LYS A 1 135 ? -13.529 4.792 -14.088 1.00 91.19 135 LYS A CA 1
ATOM 983 C C . LYS A 1 135 ? -12.157 4.201 -14.419 1.00 91.19 135 LYS A C 1
ATOM 985 O O . LYS A 1 135 ? -12.061 3.350 -15.297 1.00 91.19 135 LYS A O 1
ATOM 990 N N . LYS A 1 136 ? -11.087 4.615 -13.722 1.00 86.69 136 LYS A N 1
ATOM 991 C CA . LYS A 1 136 ? -9.741 4.032 -13.901 1.00 86.69 136 LYS A CA 1
ATOM 992 C C . LYS A 1 136 ? -9.730 2.541 -13.555 1.00 86.69 136 LYS A C 1
ATOM 994 O O . LYS A 1 136 ? -8.952 1.797 -14.150 1.00 86.69 136 LYS A O 1
ATOM 999 N N . TRP A 1 137 ? -10.577 2.117 -12.620 1.00 85.38 137 TRP A N 1
ATOM 1000 C CA . TRP A 1 137 ? -10.566 0.785 -12.012 1.00 85.38 137 TRP A CA 1
ATOM 1001 C C . TRP A 1 137 ? -11.700 -0.126 -12.490 1.00 85.38 137 TRP A C 1
ATOM 1003 O O . TRP A 1 137 ? -11.669 -1.328 -12.228 1.00 85.38 137 TRP A O 1
ATOM 1013 N N . GLU A 1 138 ? -12.669 0.418 -13.223 1.00 87.69 138 GLU A N 1
ATOM 1014 C CA . GLU A 1 138 ? -13.798 -0.326 -13.772 1.00 87.69 138 GLU A CA 1
ATOM 1015 C C . GLU A 1 138 ? -13.335 -1.504 -14.650 1.00 87.69 138 GLU A C 1
ATOM 1017 O O . GLU A 1 138 ? -12.443 -1.377 -15.491 1.00 87.69 138 GLU A O 1
ATOM 1022 N N . GLY A 1 139 ? -13.907 -2.689 -14.407 1.00 87.50 139 GLY A N 1
ATOM 1023 C CA . GLY A 1 139 ? -13.564 -3.926 -15.118 1.00 87.50 139 GLY A CA 1
ATOM 1024 C C . GLY A 1 139 ? -12.180 -4.514 -14.799 1.00 87.50 139 GLY A C 1
ATOM 1025 O O . GLY A 1 139 ? -11.811 -5.536 -15.384 1.00 87.50 139 GLY A O 1
ATOM 1026 N N . ARG A 1 140 ? -11.402 -3.917 -13.883 1.00 87.38 140 ARG A N 1
ATOM 1027 C CA . ARG A 1 140 ? -10.080 -4.431 -13.489 1.00 87.38 140 ARG A CA 1
ATOM 1028 C C . ARG A 1 140 ? -10.177 -5.416 -12.330 1.00 87.38 140 ARG A C 1
ATOM 1030 O O . ARG A 1 140 ? -10.982 -5.254 -11.418 1.00 87.38 140 ARG A O 1
ATOM 1037 N N . LYS A 1 141 ? -9.295 -6.419 -12.334 1.00 88.88 141 LYS A N 1
ATOM 1038 C CA . LYS A 1 141 ? -9.088 -7.303 -11.180 1.00 88.88 141 LYS A CA 1
ATOM 1039 C C . LYS A 1 141 ? -8.015 -6.690 -10.288 1.00 88.88 141 LYS A C 1
ATOM 1041 O O . LYS A 1 141 ? -6.928 -6.350 -10.748 1.00 88.88 141 LYS A O 1
ATOM 1046 N N . VAL A 1 142 ? -8.310 -6.557 -9.006 1.00 90.00 142 VAL A N 1
ATOM 1047 C CA . VAL A 1 142 ? -7.422 -5.909 -8.043 1.00 90.00 142 VAL A CA 1
ATOM 1048 C C . VAL A 1 142 ? -6.925 -6.950 -7.048 1.00 90.00 142 VAL A C 1
ATOM 1050 O O . VAL A 1 142 ? -7.729 -7.656 -6.448 1.00 90.00 142 VAL A O 1
ATOM 1053 N N . LEU A 1 143 ? -5.606 -7.033 -6.865 1.00 91.75 143 LEU A N 1
ATOM 1054 C CA . LEU A 1 143 ? -4.964 -7.859 -5.847 1.00 91.75 143 LEU A CA 1
ATOM 1055 C C . LEU A 1 143 ? -4.215 -6.965 -4.856 1.00 91.75 143 LEU A C 1
ATOM 1057 O O . LEU A 1 143 ? -3.166 -6.401 -5.174 1.00 91.75 143 LEU A O 1
ATOM 1061 N N . PHE A 1 144 ? -4.737 -6.881 -3.637 1.00 92.19 144 PHE A N 1
ATOM 1062 C CA . PHE A 1 144 ? -4.018 -6.301 -2.510 1.00 92.19 144 PHE A CA 1
ATOM 1063 C C . PHE A 1 144 ? -3.104 -7.359 -1.875 1.00 92.19 144 PHE A C 1
ATOM 1065 O O . PHE A 1 144 ? -3.549 -8.466 -1.570 1.00 92.19 144 PHE A O 1
ATOM 1072 N N . ILE A 1 145 ? -1.823 -7.037 -1.699 1.00 91.12 145 ILE A N 1
ATOM 1073 C CA . ILE A 1 145 ? -0.830 -7.904 -1.063 1.00 91.12 145 ILE A CA 1
ATOM 1074 C C . ILE A 1 145 ? -0.701 -7.467 0.391 1.00 91.12 145 ILE A C 1
ATOM 1076 O O . ILE A 1 145 ? -0.082 -6.451 0.696 1.00 91.12 145 ILE A O 1
ATOM 1080 N N . HIS A 1 146 ? -1.274 -8.257 1.292 1.00 91.06 146 HIS A N 1
ATOM 1081 C CA . HIS A 1 146 ? -1.141 -8.028 2.722 1.00 91.06 146 HIS A CA 1
ATOM 1082 C C . HIS A 1 146 ? 0.272 -8.407 3.184 1.00 91.06 146 HIS A C 1
ATOM 1084 O O . HIS A 1 146 ? 0.631 -9.582 3.238 1.00 91.06 146 HIS A O 1
ATOM 1090 N N . THR A 1 147 ? 1.077 -7.402 3.520 1.00 88.25 147 THR A N 1
ATOM 1091 C CA . THR A 1 147 ? 2.494 -7.552 3.892 1.00 88.25 147 THR A CA 1
ATOM 1092 C C . THR A 1 147 ? 2.725 -7.860 5.377 1.00 88.25 147 THR A C 1
ATOM 1094 O O . THR A 1 147 ? 3.854 -7.801 5.860 1.00 88.25 147 THR A O 1
ATOM 1097 N N . GLY A 1 148 ? 1.676 -8.259 6.103 1.00 89.50 148 GLY A N 1
ATOM 1098 C CA . GLY A 1 148 ? 1.737 -8.556 7.532 1.00 89.50 148 GLY A CA 1
ATOM 1099 C C . GLY A 1 148 ? 1.625 -7.295 8.386 1.00 89.50 148 GLY A C 1
ATOM 1100 O O . GLY A 1 148 ? 0.714 -6.504 8.181 1.00 89.50 148 GLY A O 1
ATOM 1101 N N . GLY A 1 149 ? 2.512 -7.149 9.374 1.00 89.38 149 GLY A N 1
ATOM 1102 C CA . GLY A 1 149 ? 2.551 -5.976 10.256 1.00 89.38 149 GLY A CA 1
ATOM 1103 C C . GLY A 1 149 ? 1.691 -6.073 11.517 1.00 89.38 149 GLY A C 1
ATOM 1104 O O . GLY A 1 149 ? 1.670 -5.124 12.287 1.00 89.38 149 GLY A O 1
ATOM 1105 N N . LEU A 1 150 ? 1.035 -7.213 11.781 1.00 88.50 150 LEU A N 1
ATOM 1106 C CA . LEU A 1 150 ? 0.050 -7.389 12.865 1.00 88.50 150 LEU A CA 1
ATOM 1107 C C . LEU A 1 150 ? 0.490 -6.828 14.232 1.00 88.50 150 LEU A C 1
ATOM 1109 O O . LEU A 1 150 ? -0.327 -6.290 14.974 1.00 88.50 150 LEU A O 1
ATOM 1113 N N . LEU A 1 151 ? 1.783 -6.919 14.556 1.00 89.19 151 LEU A N 1
ATOM 1114 C CA . LEU A 1 151 ? 2.336 -6.400 15.809 1.00 89.19 151 LEU A CA 1
ATOM 1115 C C . LEU A 1 151 ? 2.203 -4.870 15.951 1.00 89.19 151 LEU A C 1
ATOM 1117 O O . LEU A 1 151 ? 2.145 -4.376 17.072 1.00 89.19 151 LEU A O 1
ATOM 1121 N N . GLY A 1 152 ? 2.069 -4.126 14.851 1.00 87.19 152 GLY A N 1
ATOM 1122 C CA . GLY A 1 152 ? 1.821 -2.682 14.855 1.00 87.19 152 GLY A CA 1
ATOM 1123 C C . GLY A 1 152 ? 0.497 -2.278 15.515 1.00 87.19 152 GLY A C 1
ATOM 1124 O O . GLY A 1 152 ? 0.318 -1.114 15.866 1.00 87.19 152 GLY A O 1
ATOM 1125 N N . LEU A 1 153 ? -0.427 -3.221 15.744 1.00 89.00 153 LEU A N 1
ATOM 1126 C CA . LEU A 1 153 ? -1.632 -2.966 16.539 1.00 89.00 153 LEU A CA 1
ATOM 1127 C C . LEU A 1 153 ? -1.332 -2.721 18.019 1.00 89.00 153 LEU A C 1
ATOM 1129 O O . LEU A 1 153 ? -2.063 -1.957 18.649 1.00 89.00 153 LEU A O 1
ATOM 1133 N N . PHE A 1 154 ? -0.276 -3.325 18.577 1.00 88.56 154 PHE A N 1
ATOM 1134 C CA . PHE A 1 154 ? 0.044 -3.163 19.999 1.00 88.56 154 PHE A CA 1
ATOM 1135 C C . PHE A 1 154 ? 0.352 -1.701 20.341 1.00 88.56 154 PHE A C 1
ATOM 1137 O O . PHE A 1 154 ? -0.162 -1.192 21.339 1.00 88.56 154 PHE A O 1
ATOM 1144 N N . ASP A 1 155 ? 1.059 -0.992 19.460 1.00 88.19 155 ASP A N 1
ATOM 1145 C CA . ASP A 1 155 ? 1.373 0.437 19.611 1.00 88.19 155 ASP A CA 1
ATOM 1146 C C . ASP A 1 155 ? 0.134 1.340 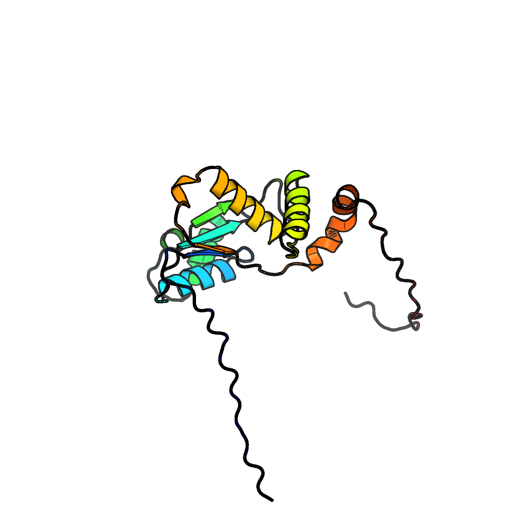19.517 1.00 88.19 155 ASP A C 1
ATOM 1148 O O . ASP A 1 155 ? 0.164 2.502 19.924 1.00 88.19 155 ASP A O 1
ATOM 1152 N N . LYS A 1 156 ? -0.968 0.821 18.963 1.00 89.62 156 LYS A N 1
ATOM 1153 C CA . LYS A 1 156 ? -2.224 1.548 18.739 1.00 89.62 156 LYS A CA 1
ATOM 1154 C C . LYS A 1 156 ? -3.359 1.090 19.639 1.00 89.62 156 LYS A C 1
ATOM 1156 O O . LYS A 1 156 ? -4.483 1.547 19.456 1.00 89.62 156 LYS A O 1
ATOM 1161 N N . THR A 1 157 ? -3.071 0.249 20.629 1.00 88.38 157 THR A N 1
ATOM 1162 C CA . THR A 1 157 ? -4.070 -0.350 21.522 1.00 88.38 157 THR A CA 1
ATOM 1163 C C . THR A 1 157 ? -4.998 0.690 22.149 1.00 88.38 157 THR A C 1
ATOM 1165 O O . THR A 1 157 ? -6.212 0.542 22.064 1.00 88.38 157 THR A O 1
ATOM 1168 N N . ASP A 1 158 ? -4.456 1.769 22.720 1.00 88.12 158 ASP A N 1
ATOM 1169 C CA . ASP A 1 158 ? -5.270 2.786 23.400 1.00 88.12 158 ASP A CA 1
ATOM 1170 C C . ASP A 1 158 ? -6.139 3.581 22.411 1.00 88.12 158 ASP A C 1
ATOM 1172 O O . ASP A 1 158 ? -7.310 3.854 22.675 1.00 88.12 158 ASP A O 1
ATOM 1176 N N . GLN A 1 159 ? -5.591 3.904 21.233 1.00 89.44 159 GLN A N 1
ATOM 1177 C CA . GLN A 1 159 ? -6.320 4.620 20.182 1.00 89.44 159 GLN A CA 1
ATOM 1178 C C . GLN A 1 159 ? -7.448 3.747 19.609 1.00 89.44 159 GLN A C 1
ATOM 1180 O O . GLN A 1 159 ? -8.576 4.212 19.443 1.00 89.44 159 GLN A O 1
ATOM 1185 N N . MET A 1 160 ? -7.159 2.465 19.375 1.00 88.12 160 MET A N 1
ATOM 1186 C CA . MET A 1 160 ? -8.122 1.471 18.909 1.00 88.12 160 MET A CA 1
ATOM 1187 C C . MET A 1 160 ? -9.169 1.140 19.969 1.00 88.12 160 MET A C 1
ATOM 1189 O O . MET A 1 160 ? -10.325 0.953 19.608 1.00 88.12 160 MET A O 1
ATOM 1193 N N . GLY A 1 161 ? -8.815 1.123 21.258 1.00 85.94 161 GLY A N 1
ATOM 1194 C CA . GLY A 1 161 ? -9.723 0.802 22.363 1.00 85.94 161 GLY A CA 1
ATOM 1195 C C . GLY A 1 161 ? -10.992 1.655 22.365 1.00 85.94 161 GLY A C 1
ATOM 1196 O O . GLY A 1 161 ? -12.079 1.148 22.614 1.00 85.94 161 GLY A O 1
ATOM 1197 N N . SER A 1 162 ? -10.878 2.931 21.984 1.00 83.00 162 SER A N 1
ATOM 1198 C CA . SER A 1 162 ? -12.035 3.827 21.828 1.00 83.00 162 SER A CA 1
ATOM 1199 C C . SER A 1 162 ? -12.986 3.448 20.678 1.00 83.00 162 SER A C 1
ATOM 1201 O O . SER A 1 162 ? -14.146 3.856 20.675 1.00 83.00 162 SER A O 1
ATOM 1203 N N . LEU A 1 163 ? -12.505 2.674 19.701 1.00 85.69 163 LEU A N 1
ATOM 1204 C CA . LEU A 1 163 ? -13.227 2.264 18.494 1.00 85.69 163 LEU A CA 1
ATOM 1205 C C . LEU A 1 163 ? -13.766 0.831 18.592 1.00 85.69 163 LEU A C 1
ATOM 1207 O O . LEU A 1 163 ? -14.843 0.544 18.068 1.00 85.69 163 LEU A O 1
ATOM 1211 N N . VAL A 1 164 ? -13.034 -0.076 19.242 1.00 80.38 164 VAL A N 1
ATOM 1212 C CA . VAL A 1 164 ? -13.451 -1.467 19.471 1.00 80.38 164 VAL A CA 1
ATOM 1213 C C . VAL A 1 164 ? -14.182 -1.591 20.809 1.00 80.38 164 VAL A C 1
ATOM 1215 O O . VAL A 1 164 ? -13.583 -1.952 21.809 1.00 80.38 164 VAL A O 1
ATOM 1218 N N . GLY A 1 165 ? -15.492 -1.304 20.782 1.00 75.19 165 GLY A N 1
ATOM 1219 C CA . GLY A 1 165 ? -16.462 -1.272 21.897 1.00 75.19 165 GLY A CA 1
ATOM 1220 C C . GLY A 1 165 ? -16.115 -2.017 23.198 1.00 75.19 165 GLY A C 1
ATOM 1221 O O . GLY A 1 165 ? -15.258 -1.582 23.953 1.00 75.19 165 GLY A O 1
ATOM 1222 N N . ASN A 1 166 ? -16.846 -3.090 23.534 1.00 69.62 166 ASN A N 1
ATOM 1223 C CA . ASN A 1 166 ? -16.703 -3.831 24.804 1.00 69.62 166 ASN A CA 1
ATOM 1224 C C . ASN A 1 166 ? -15.413 -4.675 24.867 1.00 69.62 166 ASN A C 1
ATOM 1226 O O . ASN A 1 166 ? -15.447 -5.848 25.244 1.00 69.62 166 ASN A O 1
ATOM 1230 N N . TRP A 1 167 ? -14.277 -4.126 24.450 1.00 74.06 167 TRP A N 1
ATOM 1231 C CA . TRP A 1 167 ? -13.003 -4.795 24.616 1.00 74.06 167 TRP A CA 1
ATOM 1232 C C . TRP A 1 167 ? -12.490 -4.594 26.042 1.00 74.06 167 TRP A C 1
ATOM 1234 O O . TRP A 1 167 ? -12.514 -3.497 26.597 1.00 74.06 167 TRP A O 1
ATOM 1244 N N . CYS A 1 168 ? -12.018 -5.680 26.643 1.00 67.56 168 CYS A N 1
ATOM 1245 C CA . CYS A 1 168 ? -11.312 -5.639 27.908 1.00 67.56 168 CYS A CA 1
ATOM 1246 C C . CYS A 1 168 ? -9.879 -6.081 27.634 1.00 67.56 168 CYS A C 1
ATOM 1248 O O . CYS A 1 168 ? -9.660 -7.147 27.048 1.00 67.56 168 CYS A O 1
ATOM 1250 N N . LYS A 1 169 ? -8.904 -5.261 28.037 1.00 71.06 169 LYS A N 1
ATOM 1251 C CA . LYS A 1 169 ? -7.499 -5.655 27.975 1.00 71.06 169 LYS A CA 1
ATOM 1252 C C . LYS A 1 169 ? -7.342 -6.928 28.799 1.00 71.06 169 LYS A C 1
ATOM 1254 O O . LYS A 1 169 ? -7.721 -6.967 29.965 1.00 71.06 169 LYS A O 1
ATOM 1259 N N . MET A 1 170 ? -6.827 -7.981 28.174 1.00 75.56 170 MET A N 1
ATOM 1260 C CA . MET A 1 170 ? -6.618 -9.241 28.870 1.00 75.56 170 MET A CA 1
ATOM 1261 C C . MET A 1 170 ? -5.510 -9.048 29.906 1.00 75.56 170 MET A C 1
ATOM 1263 O O . MET A 1 170 ? -4.358 -8.807 29.544 1.00 75.56 170 MET A O 1
ATOM 1267 N N . ASP A 1 171 ? -5.867 -9.143 31.186 1.00 74.62 171 ASP A N 1
ATOM 1268 C CA . ASP A 1 171 ? -4.904 -9.145 32.284 1.00 74.62 171 ASP A CA 1
ATOM 1269 C C . ASP A 1 171 ? -4.118 -10.457 32.259 1.00 74.62 171 ASP A C 1
ATOM 1271 O O . ASP A 1 171 ? -4.541 -11.490 32.790 1.00 74.62 171 ASP A O 1
ATOM 1275 N N . ILE A 1 172 ? -2.948 -10.421 31.626 1.00 75.44 172 ILE A N 1
ATOM 1276 C CA . ILE A 1 172 ? -1.973 -11.504 31.708 1.00 75.44 172 ILE A CA 1
ATOM 1277 C C . ILE A 1 172 ? -1.295 -11.364 33.069 1.00 75.44 172 ILE A C 1
ATOM 1279 O O . ILE A 1 172 ? -0.366 -10.580 33.246 1.00 75.44 172 ILE A O 1
ATOM 1283 N N . ARG A 1 173 ? -1.794 -12.099 34.065 1.00 63.75 173 ARG A N 1
ATOM 1284 C CA . ARG A 1 173 ? -1.077 -12.257 35.332 1.00 63.75 173 ARG A CA 1
ATO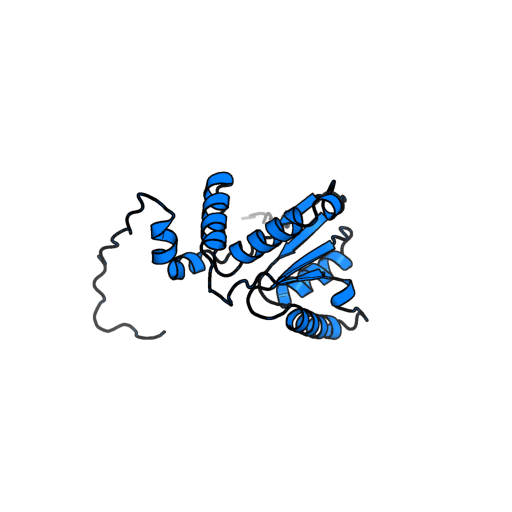M 1285 C C . ARG A 1 173 ? 0.226 -12.984 35.018 1.00 63.75 173 ARG A C 1
ATOM 1287 O O . ARG A 1 173 ? 0.174 -14.139 34.600 1.00 63.75 173 ARG A O 1
ATOM 1294 N N . ASP A 1 174 ? 1.366 -12.327 35.219 1.00 64.06 174 ASP A N 1
ATOM 1295 C CA . ASP A 1 174 ? 2.689 -12.949 35.125 1.00 64.06 174 ASP A CA 1
ATOM 1296 C C . ASP A 1 174 ? 2.791 -14.076 36.167 1.00 64.06 174 ASP A C 1
ATOM 1298 O O . ASP A 1 174 ? 3.214 -13.883 37.304 1.00 64.06 174 ASP A O 1
ATOM 1302 N N . SER A 1 175 ? 2.360 -15.283 35.800 1.00 54.94 175 SER A N 1
ATOM 1303 C CA . SER A 1 175 ? 2.450 -16.476 36.645 1.00 54.94 175 SER A CA 1
ATOM 1304 C C . SER A 1 175 ? 3.822 -17.146 36.565 1.00 54.94 175 SER A C 1
ATOM 1306 O O . SER A 1 175 ? 4.012 -18.224 37.124 1.00 54.94 175 SER A O 1
ATOM 1308 N N . ILE A 1 176 ? 4.781 -16.529 35.870 1.00 63.03 176 ILE A N 1
ATOM 1309 C CA . ILE A 1 176 ? 6.169 -16.976 35.821 1.00 63.03 176 ILE A CA 1
ATOM 1310 C C . ILE A 1 176 ? 6.991 -15.963 36.616 1.00 63.03 176 ILE A C 1
ATOM 1312 O O . ILE A 1 176 ? 7.310 -14.892 36.094 1.00 63.03 176 ILE A O 1
ATOM 1316 N N . PRO A 1 177 ? 7.350 -16.272 37.875 1.00 56.75 177 PRO A N 1
ATOM 1317 C CA . PRO A 1 177 ? 8.337 -15.490 38.594 1.00 56.75 177 PRO A CA 1
ATOM 1318 C C . PRO A 1 177 ? 9.591 -15.408 37.727 1.00 56.75 177 PRO A C 1
ATOM 1320 O O . PRO A 1 177 ? 10.163 -16.436 37.352 1.00 56.75 177 PRO A O 1
ATOM 1323 N N . ARG A 1 178 ? 10.023 -14.190 37.392 1.00 56.00 178 ARG A N 1
ATOM 1324 C CA . ARG A 1 178 ? 11.374 -13.991 36.873 1.00 56.00 178 ARG A CA 1
ATOM 1325 C C . ARG A 1 178 ? 12.321 -14.528 37.941 1.00 56.00 178 ARG A C 1
ATOM 1327 O O . ARG A 1 178 ? 12.405 -13.939 39.014 1.00 56.00 178 ARG A O 1
ATOM 1334 N N . LYS A 1 179 ? 12.996 -15.649 37.663 1.00 58.12 179 LYS A N 1
ATOM 1335 C CA . LYS A 1 179 ? 14.175 -16.039 38.435 1.00 58.12 179 LYS A CA 1
ATOM 1336 C C . LYS A 1 179 ? 15.191 -14.915 38.260 1.00 58.12 179 LYS A C 1
ATOM 1338 O O . LYS A 1 179 ? 15.710 -14.683 37.168 1.00 58.12 179 LYS A O 1
ATOM 1343 N N . ASP A 1 180 ? 15.359 -14.171 39.336 1.00 56.69 180 ASP A N 1
ATOM 1344 C CA . ASP A 1 180 ? 16.508 -13.362 39.684 1.00 56.69 180 ASP A CA 1
ATOM 1345 C C . ASP A 1 180 ? 17.782 -13.844 38.972 1.00 56.69 180 ASP A C 1
ATOM 1347 O O . ASP A 1 180 ? 18.366 -14.868 39.310 1.00 56.69 180 ASP A O 1
ATOM 1351 N N . GLY A 1 181 ? 18.195 -13.099 37.939 1.00 58.66 181 GLY A N 1
ATOM 1352 C CA . GLY A 1 181 ? 19.528 -13.236 37.344 1.00 58.66 181 GLY A CA 1
ATOM 1353 C C . GLY A 1 181 ? 19.624 -13.503 35.841 1.00 58.66 181 GLY A C 1
ATOM 1354 O O . GLY A 1 181 ? 20.743 -13.554 35.342 1.00 58.66 181 GLY A O 1
ATOM 1355 N N . THR A 1 182 ? 18.533 -13.622 35.077 1.00 52.06 182 THR A N 1
ATOM 1356 C CA . THR A 1 182 ? 18.638 -13.794 33.610 1.00 52.06 182 THR A CA 1
ATOM 1357 C C . THR A 1 182 ? 18.148 -12.578 32.822 1.00 52.06 182 THR A C 1
ATOM 1359 O O . THR A 1 182 ? 16.964 -12.405 32.566 1.00 52.06 182 THR A O 1
ATOM 1362 N N . GLY A 1 183 ? 19.121 -11.751 32.419 1.00 42.88 183 GLY A N 1
ATOM 1363 C CA . GLY A 1 183 ? 19.154 -11.078 31.118 1.00 42.88 183 GLY A CA 1
ATOM 1364 C C . GLY A 1 183 ? 18.311 -9.815 30.935 1.00 42.88 183 GLY A C 1
ATOM 1365 O O . GLY A 1 183 ? 17.203 -9.876 30.418 1.00 42.88 183 GLY A O 1
ATOM 1366 N N . LYS A 1 184 ? 18.913 -8.644 31.185 1.00 46.22 184 LYS A N 1
ATOM 1367 C CA . LYS A 1 184 ? 18.717 -7.504 30.278 1.00 46.22 184 LYS A CA 1
ATOM 1368 C C . LYS A 1 184 ? 19.620 -7.723 29.064 1.00 46.22 184 LYS A C 1
ATOM 1370 O O . LYS A 1 184 ? 20.822 -7.493 29.139 1.00 46.22 184 LYS A O 1
ATOM 1375 N N . MET A 1 185 ? 19.038 -8.181 27.969 1.00 43.53 185 MET A N 1
ATOM 1376 C CA . MET A 1 185 ? 19.471 -7.810 26.628 1.00 43.53 185 MET A CA 1
ATOM 1377 C C . MET A 1 185 ? 18.195 -7.500 25.851 1.00 43.53 185 MET A C 1
ATOM 1379 O O . MET A 1 185 ? 17.239 -8.269 25.951 1.00 43.53 185 MET A O 1
ATOM 1383 N N . PHE A 1 186 ? 18.246 -6.379 25.128 1.00 44.53 186 PHE A N 1
ATOM 1384 C CA . PHE A 1 186 ? 17.162 -5.623 24.485 1.00 44.53 186 PHE A CA 1
ATOM 1385 C C . PHE A 1 186 ? 16.457 -4.618 25.404 1.00 44.53 186 PHE A C 1
ATOM 1387 O O . PHE A 1 186 ? 15.779 -5.021 26.375 1.00 44.53 186 PHE A O 1
#

Foldseek 3Di:
DDDDDPPPDPDPPPPPDPLFQEEEEDKDDLVVLLCCLVVCVPDPNVHAYEYEYQADQQVVSQVVSQVVVVVVVPPDRSVVRYHYHYLNVPHALDDDLVLLLQQVVCCVVPVDHAASRILSSRVVVVVVVCVVPVVVCPPGHYDYDRPDNNCNVVVCVVVNCVVPPPDDDDPPDCPDPPPPDDDDDD

pLDDT: mean 79.03, std 21.46, range [22.67, 96.75]